Protein AF-A0A6P7GR23-F1 (afdb_monomer_lite)

InterPro domains:
  IPR002048 EF-hand domain [PF13499] (47-103)
  IPR002048 EF-hand domain [PS50222] (39-74)
  IPR002048 EF-hand domain [PS50222] (76-111)
  IPR002048 EF-hand domain [SM00054] (43-71)
  IPR002048 EF-hand domain [SM00054] (80-108)
  IPR011992 EF-hand domain pair [SSF47473] (35-105)
  IPR018247 EF-Hand 1, calcium-binding site [PS00018] (52-64)
  IPR018247 EF-Hand 1, calcium-binding site [PS00018] (89-101)
  IPR022764 Peptidase S54, rhomboid domain [PF01694] (120-256)
  IPR035952 Rhomboid-like superfamily [G3DSA:1.20.1540.10] (119-266)
  IPR035952 Rhomboid-like superfamily [SSF144091] (119-262)
  IPR051739 Rhomboid-related Intramembrane Serine Proteases [PTHR45840] (122-291)

pLDDT: mean 73.78, std 20.26, range [24.5, 97.62]

Sequence (308 aa):
MGVLSGWLDSSGDQEQDQNNIMEQPIEIFRNSKILSDEELKEYYLSVFNCCDANKDGLVSIFELKTFLETQEHIDIPDNVLECLYNKFDTNKDRQLDFEEFLLMINDKTFKDTFRNIATSEMHLYSNVIVQIVIGIPLEMVHSWRVIVVYIVGAIGGCLAHSVLDRFTPHKFGLDTISTLRGASGGVFSIFTAHIASVIMNWREMTHPAVHLLIFGVVIAIDVVYSLFRLTPEDPSSYLAHAGGAVVGLLFGVNILRNLRVKKVEKIIWFACLITLSALFAVFITLDAVMKVPYIENNATIANPVKCH

Structure (mmCIF, N/CA/C/O backbone):
data_AF-A0A6P7GR23-F1
#
_entry.id   AF-A0A6P7GR23-F1
#
loop_
_atom_site.group_PDB
_atom_site.id
_atom_site.type_symbol
_atom_site.label_atom_id
_atom_site.label_alt_id
_atom_site.label_comp_id
_atom_site.label_asym_id
_atom_site.label_entity_id
_atom_site.label_seq_id
_atom_site.pdbx_PDB_ins_code
_atom_site.Cartn_x
_atom_site.Cartn_y
_atom_site.Cartn_z
_atom_site.occupancy
_atom_site.B_iso_or_equiv
_atom_site.auth_seq_id
_atom_site.auth_comp_id
_atom_site.auth_asym_id
_atom_site.auth_atom_id
_atom_site.pdbx_PDB_model_num
ATOM 1 N N . MET A 1 1 ? 68.321 21.949 2.296 1.00 32.44 1 MET A N 1
ATOM 2 C CA . MET A 1 1 ? 69.076 20.678 2.288 1.00 32.44 1 MET A CA 1
ATOM 3 C C . MET A 1 1 ? 68.148 19.670 2.943 1.00 32.44 1 MET A C 1
ATOM 5 O O . MET A 1 1 ? 67.871 19.841 4.115 1.00 32.44 1 MET A O 1
ATOM 9 N N . GLY A 1 2 ? 67.376 18.876 2.200 1.00 26.89 2 GLY A N 1
ATOM 10 C CA . GLY A 1 2 ? 67.862 17.672 1.520 1.00 26.89 2 GLY A CA 1
ATOM 11 C C . GLY A 1 2 ? 68.136 16.583 2.571 1.00 26.89 2 GLY A C 1
ATOM 12 O O . GLY A 1 2 ? 68.749 16.895 3.579 1.00 26.89 2 GLY A O 1
ATOM 13 N N . VAL A 1 3 ? 67.766 15.315 2.450 1.00 24.50 3 VAL A N 1
ATOM 14 C CA . VAL A 1 3 ? 67.145 14.490 1.407 1.00 24.50 3 VAL A CA 1
ATOM 15 C C . VAL A 1 3 ? 66.833 13.138 2.112 1.00 24.50 3 VAL A C 1
ATOM 17 O O . VAL A 1 3 ? 67.484 12.856 3.115 1.00 24.50 3 VAL A O 1
ATOM 20 N N . LEU A 1 4 ? 65.968 12.288 1.529 1.00 26.09 4 LEU A N 1
ATOM 21 C CA . LEU A 1 4 ? 65.959 10.806 1.664 1.00 26.09 4 LEU A CA 1
ATOM 22 C C . LEU A 1 4 ? 65.440 10.240 3.008 1.00 26.09 4 LEU A C 1
ATOM 24 O O . LEU A 1 4 ? 65.787 10.720 4.072 1.00 26.09 4 LEU A O 1
ATOM 28 N N . SER A 1 5 ? 64.616 9.195 3.079 1.00 30.14 5 SER A N 1
ATOM 29 C CA . SER A 1 5 ? 64.256 8.148 2.116 1.00 30.14 5 SER A CA 1
ATOM 30 C C . SER A 1 5 ? 63.138 7.301 2.733 1.00 30.14 5 SER A C 1
ATOM 32 O O . SER A 1 5 ? 63.267 6.866 3.876 1.00 30.14 5 SER A O 1
ATOM 34 N N . GLY A 1 6 ? 62.081 7.019 1.977 1.00 29.95 6 GLY A N 1
ATOM 35 C CA . GLY A 1 6 ? 61.067 6.030 2.363 1.00 29.95 6 GLY A CA 1
ATOM 36 C C . GLY A 1 6 ? 60.084 5.679 1.247 1.00 29.95 6 GLY A C 1
ATOM 37 O O . GLY A 1 6 ? 59.014 5.159 1.525 1.00 29.95 6 GLY A O 1
ATOM 38 N N . TRP A 1 7 ? 60.437 5.998 0.001 1.00 27.36 7 TRP A N 1
ATOM 39 C CA . TRP A 1 7 ? 59.689 5.678 -1.211 1.00 27.36 7 TRP A CA 1
ATOM 40 C C . TRP A 1 7 ? 60.718 5.229 -2.240 1.00 27.36 7 TRP A C 1
ATOM 42 O O . TRP A 1 7 ? 61.369 6.081 -2.834 1.00 27.36 7 TRP A O 1
ATOM 52 N N . LEU A 1 8 ? 60.959 3.920 -2.317 1.00 25.92 8 LEU A N 1
ATOM 53 C CA . LEU A 1 8 ? 61.629 3.188 -3.401 1.00 25.92 8 LEU A CA 1
ATOM 54 C C . LEU A 1 8 ? 61.800 1.740 -2.922 1.00 25.92 8 LEU A C 1
ATOM 56 O O . LEU A 1 8 ? 62.813 1.418 -2.314 1.00 25.92 8 LEU A O 1
ATOM 60 N N . ASP A 1 9 ? 60.774 0.914 -3.125 1.00 32.09 9 ASP A N 1
ATOM 61 C CA . ASP A 1 9 ? 60.950 -0.394 -3.771 1.00 32.09 9 ASP A CA 1
ATOM 62 C C . ASP A 1 9 ? 59.579 -0.992 -4.128 1.00 32.09 9 ASP A C 1
ATOM 64 O O . ASP A 1 9 ? 58.990 -1.770 -3.382 1.00 32.09 9 ASP A O 1
ATOM 68 N N . SER A 1 10 ? 59.023 -0.526 -5.244 1.00 32.06 10 SER A N 1
ATOM 69 C CA . SER A 1 10 ? 58.250 -1.360 -6.172 1.00 32.06 10 SER A CA 1
ATOM 70 C C . SER A 1 10 ? 58.052 -0.560 -7.460 1.00 32.06 10 SER A C 1
ATOM 72 O O . SER A 1 10 ? 56.962 -0.116 -7.808 1.00 32.06 10 SER A O 1
ATOM 74 N N . SER A 1 11 ? 59.167 -0.257 -8.122 1.00 34.12 11 SER A N 1
ATOM 75 C CA . SER A 1 11 ? 59.159 0.157 -9.521 1.00 34.12 11 SER A CA 1
ATOM 76 C C . SER A 1 11 ? 59.143 -1.105 -10.373 1.00 34.12 11 SER A C 1
ATOM 78 O O . SER A 1 11 ? 60.124 -1.849 -10.393 1.00 34.12 11 SER A O 1
ATOM 80 N N . GLY A 1 12 ? 58.027 -1.319 -11.055 1.00 28.72 12 GLY A N 1
ATOM 81 C CA . GLY A 1 12 ? 57.845 -2.351 -12.063 1.00 28.72 12 GLY A CA 1
ATOM 82 C C . GLY A 1 12 ? 56.464 -2.200 -12.686 1.00 28.72 12 GLY A C 1
ATOM 83 O O . GLY A 1 12 ? 55.513 -2.811 -12.217 1.00 28.72 12 GLY A O 1
ATOM 84 N N . ASP A 1 13 ? 56.395 -1.349 -13.709 1.00 33.88 13 ASP A N 1
ATOM 85 C CA . ASP A 1 13 ? 55.371 -1.339 -14.763 1.00 33.88 13 ASP A CA 1
ATOM 86 C C . ASP A 1 13 ? 53.982 -0.767 -14.419 1.00 33.88 13 ASP A C 1
ATOM 88 O O . ASP A 1 13 ? 52.966 -1.455 -14.450 1.00 33.88 13 ASP A O 1
ATOM 92 N N . GLN A 1 14 ? 53.916 0.545 -14.171 1.00 36.09 14 GLN A N 1
ATOM 93 C CA . GLN A 1 14 ? 52.675 1.338 -14.231 1.00 36.09 14 GLN A CA 1
ATOM 94 C C . GLN A 1 14 ? 52.942 2.657 -14.977 1.00 36.09 14 GLN A C 1
ATOM 96 O O . GLN A 1 14 ? 52.836 3.739 -14.409 1.00 36.09 14 GLN A O 1
ATOM 101 N N . GLU A 1 15 ? 53.343 2.585 -16.248 1.00 37.25 15 GLU A N 1
ATOM 102 C CA . GLU A 1 15 ? 53.372 3.772 -17.118 1.00 37.25 15 GLU A CA 1
ATOM 103 C C . GLU A 1 15 ? 53.081 3.408 -18.581 1.00 37.25 15 GLU A C 1
ATOM 105 O O . GLU A 1 15 ? 53.828 3.723 -19.499 1.00 37.25 15 GLU A O 1
ATOM 110 N N . GLN A 1 16 ? 51.974 2.698 -18.791 1.00 33.59 16 GLN A N 1
ATOM 111 C CA . GLN A 1 16 ? 51.266 2.582 -20.066 1.00 33.59 16 GLN A CA 1
ATOM 112 C C . GLN A 1 16 ? 49.902 1.973 -19.743 1.00 33.59 16 GLN A C 1
ATOM 114 O O . GLN A 1 16 ? 49.852 0.797 -19.428 1.00 33.59 16 GLN A O 1
ATOM 119 N N . ASP A 1 17 ? 48.861 2.812 -19.675 1.00 36.03 17 ASP A N 1
ATOM 120 C CA . ASP A 1 17 ? 47.430 2.454 -19.851 1.00 36.03 17 ASP A CA 1
ATOM 121 C C . ASP A 1 17 ? 46.464 3.559 -19.374 1.00 36.03 17 ASP A C 1
ATOM 123 O O . ASP A 1 17 ? 45.250 3.385 -19.356 1.00 36.03 17 ASP A O 1
ATOM 127 N N . GLN A 1 18 ? 46.953 4.767 -19.072 1.00 31.86 18 GLN A N 1
ATOM 128 C CA . GLN A 1 18 ? 46.086 5.918 -18.774 1.00 31.86 18 GLN A CA 1
ATOM 129 C C . GLN A 1 18 ? 45.459 6.601 -20.009 1.00 31.86 18 GLN A C 1
ATOM 131 O O . GLN A 1 18 ? 44.927 7.700 -19.889 1.00 31.86 18 GLN A O 1
ATOM 136 N N . ASN A 1 19 ? 45.459 5.946 -21.177 1.00 32.81 19 ASN A N 1
ATOM 137 C CA . ASN A 1 19 ? 44.881 6.484 -22.416 1.00 32.81 19 ASN A CA 1
ATOM 138 C C . ASN A 1 19 ? 43.654 5.725 -22.958 1.00 32.81 19 ASN A C 1
ATOM 140 O O . ASN A 1 19 ? 43.214 6.060 -24.052 1.00 32.81 19 ASN A O 1
ATOM 144 N N . ASN A 1 20 ? 43.049 4.775 -22.229 1.00 36.84 20 ASN A N 1
ATOM 145 C CA . ASN A 1 20 ? 41.837 4.080 -22.706 1.00 36.84 20 ASN A CA 1
ATOM 146 C C . ASN A 1 20 ? 40.540 4.538 -22.008 1.00 36.84 20 ASN A C 1
ATOM 148 O O . ASN A 1 20 ? 39.779 3.731 -21.481 1.00 36.84 20 ASN A O 1
ATOM 152 N N . ILE A 1 21 ? 40.289 5.852 -21.966 1.00 44.72 21 ILE A N 1
ATOM 153 C CA . ILE A 1 21 ? 39.042 6.425 -21.428 1.00 44.72 21 ILE A CA 1
ATOM 154 C C . ILE A 1 21 ? 38.281 7.133 -22.556 1.00 44.72 21 ILE A C 1
ATOM 156 O O . ILE A 1 21 ? 38.360 8.350 -22.686 1.00 44.72 21 ILE A O 1
ATOM 160 N N . MET A 1 22 ? 37.585 6.346 -23.387 1.00 35.50 22 MET A N 1
ATOM 161 C CA . MET A 1 22 ? 36.299 6.649 -24.054 1.00 35.50 22 MET A CA 1
ATOM 162 C C . MET A 1 22 ? 35.936 5.527 -25.054 1.00 35.50 22 MET A C 1
ATOM 164 O O . MET A 1 22 ? 35.699 5.784 -26.230 1.00 35.50 22 MET A O 1
ATOM 168 N N . GLU A 1 23 ? 35.870 4.269 -24.612 1.00 40.94 23 GLU A N 1
ATOM 169 C CA . GLU A 1 23 ? 35.114 3.275 -25.390 1.00 40.94 23 GLU A CA 1
ATOM 170 C C . GLU A 1 23 ? 33.617 3.569 -25.209 1.00 40.94 23 GLU A C 1
ATOM 172 O O . GLU A 1 23 ? 33.131 3.763 -24.089 1.00 40.94 23 GLU A O 1
ATOM 177 N N . GLN A 1 24 ? 32.888 3.683 -26.320 1.00 50.31 24 GLN A N 1
ATOM 178 C CA . GLN A 1 24 ? 31.438 3.903 -26.317 1.00 50.31 24 GLN A CA 1
ATOM 179 C C . GLN A 1 24 ? 30.746 2.744 -25.568 1.00 50.31 24 GLN A C 1
ATOM 181 O O . GLN A 1 24 ? 31.217 1.609 -25.660 1.00 50.31 24 GLN A O 1
ATOM 186 N N . PRO A 1 25 ? 29.603 2.959 -24.882 1.00 55.88 25 PRO A N 1
ATOM 187 C CA . PRO A 1 25 ? 28.868 1.889 -24.191 1.00 55.88 25 PRO A CA 1
ATOM 188 C C . PRO A 1 25 ? 28.599 0.656 -25.072 1.00 55.88 25 PRO A C 1
ATOM 190 O O . PRO A 1 25 ? 28.593 -0.470 -24.579 1.00 55.88 25 PRO A O 1
ATOM 193 N N . ILE A 1 26 ? 28.453 0.875 -26.383 1.00 54.94 26 ILE A N 1
ATOM 194 C CA . ILE A 1 26 ? 28.289 -0.151 -27.419 1.00 54.94 26 ILE A CA 1
ATOM 195 C C . ILE A 1 26 ? 29.537 -1.043 -27.555 1.00 54.94 26 ILE A C 1
ATOM 197 O O . ILE A 1 26 ? 29.398 -2.253 -27.691 1.00 54.94 26 ILE A O 1
ATOM 201 N N . GLU A 1 27 ? 30.756 -0.500 -27.483 1.00 54.19 27 GLU A N 1
ATOM 202 C CA . GLU A 1 27 ? 31.994 -1.293 -27.600 1.00 54.19 27 GLU A CA 1
ATOM 203 C C . GLU A 1 27 ? 32.258 -2.142 -26.354 1.00 54.19 27 GLU A C 1
ATOM 205 O O . GLU A 1 27 ? 32.578 -3.327 -26.466 1.00 54.19 27 GLU A O 1
ATOM 210 N N . ILE A 1 28 ? 32.008 -1.588 -25.165 1.00 54.78 28 ILE A N 1
ATOM 211 C CA . ILE A 1 28 ? 32.076 -2.333 -23.897 1.00 54.78 28 ILE A CA 1
ATOM 212 C C . ILE A 1 28 ? 31.059 -3.483 -23.905 1.00 54.78 28 ILE A C 1
ATOM 214 O O . ILE A 1 28 ? 31.343 -4.589 -23.443 1.00 54.78 28 ILE A O 1
ATOM 218 N N . PHE A 1 29 ? 29.873 -3.236 -24.464 1.00 58.03 29 PHE A N 1
ATOM 219 C CA . PHE A 1 29 ? 28.832 -4.242 -24.596 1.00 58.03 29 PHE A CA 1
ATOM 220 C C . PHE A 1 29 ? 29.136 -5.286 -25.683 1.00 58.03 29 PHE A C 1
ATOM 222 O O . PHE A 1 29 ? 28.894 -6.473 -25.457 1.00 58.03 29 PHE A O 1
ATOM 229 N N . ARG A 1 30 ? 29.747 -4.900 -26.814 1.00 59.91 30 ARG A N 1
ATOM 230 C CA . ARG A 1 30 ? 30.268 -5.838 -27.831 1.00 59.91 30 ARG A CA 1
ATOM 231 C C . ARG A 1 30 ? 31.312 -6.792 -27.261 1.00 59.91 30 ARG A C 1
ATOM 233 O O . ARG A 1 30 ? 31.329 -7.963 -27.627 1.00 59.91 30 ARG A O 1
ATOM 240 N N . ASN A 1 31 ? 32.119 -6.308 -26.321 1.00 53.34 31 ASN A N 1
ATOM 241 C CA . ASN A 1 31 ? 33.111 -7.096 -25.592 1.00 53.34 31 ASN A CA 1
ATOM 242 C C . ASN A 1 31 ? 32.523 -7.856 -24.385 1.00 53.34 31 ASN A C 1
ATOM 244 O O . ASN A 1 31 ? 33.255 -8.526 -23.652 1.00 53.34 31 ASN A O 1
ATOM 248 N N . SER A 1 32 ? 31.209 -7.764 -24.151 1.00 58.91 32 SER A N 1
ATOM 249 C CA . SER A 1 32 ? 30.543 -8.454 -23.049 1.00 58.91 32 SER A CA 1
ATOM 250 C C . SER A 1 32 ? 30.330 -9.941 -23.344 1.00 58.91 32 SER A C 1
ATOM 252 O O . SER A 1 32 ? 30.186 -10.380 -24.485 1.00 58.91 32 SER A O 1
ATOM 254 N N . LYS A 1 33 ? 30.228 -10.724 -22.267 1.00 57.56 33 LYS A N 1
ATOM 255 C CA . LYS A 1 33 ? 30.033 -12.182 -22.288 1.00 57.56 33 LYS A CA 1
ATOM 256 C C . LYS A 1 33 ? 28.775 -12.640 -23.056 1.00 57.56 33 LYS A C 1
ATOM 258 O O . LYS A 1 33 ? 28.659 -13.820 -23.363 1.00 57.56 33 LYS A O 1
ATOM 263 N N . ILE A 1 34 ? 27.847 -11.722 -23.352 1.00 60.22 34 ILE A N 1
ATOM 264 C CA . ILE A 1 34 ? 26.545 -11.996 -23.978 1.00 60.22 34 ILE A CA 1
ATOM 265 C C . ILE A 1 34 ? 26.682 -12.340 -25.463 1.00 60.22 34 ILE A C 1
ATOM 267 O O . ILE A 1 34 ? 26.019 -13.252 -25.940 1.00 60.22 34 ILE A O 1
ATOM 271 N N . LEU A 1 35 ? 27.555 -11.638 -26.191 1.00 62.44 35 LEU A N 1
ATOM 272 C CA . LEU A 1 35 ? 27.761 -11.862 -27.628 1.00 62.44 35 LEU A CA 1
ATOM 273 C C . LEU A 1 35 ? 28.753 -12.997 -27.921 1.00 62.44 35 LEU A C 1
ATOM 275 O O . LEU A 1 35 ? 28.768 -13.513 -29.036 1.00 62.44 35 LEU A O 1
ATOM 279 N N . SER A 1 36 ? 29.559 -13.389 -26.928 1.00 66.44 36 SER A N 1
ATOM 280 C CA . SER A 1 36 ? 30.497 -14.518 -27.007 1.00 66.44 36 SER A CA 1
ATOM 281 C C . SER A 1 36 ? 29.872 -15.878 -26.676 1.00 66.44 36 SER A C 1
ATOM 283 O O . SER A 1 36 ? 30.511 -16.904 -26.892 1.00 66.44 36 SER A O 1
ATOM 285 N N . ASP A 1 37 ? 28.669 -15.885 -26.099 1.00 77.38 37 ASP A N 1
ATOM 286 C CA . ASP A 1 37 ? 27.924 -17.090 -25.730 1.00 77.38 37 ASP A CA 1
ATOM 287 C C . ASP A 1 37 ? 26.851 -17.364 -26.796 1.00 77.38 37 ASP A C 1
ATOM 289 O O . ASP A 1 37 ? 25.891 -16.605 -26.942 1.00 77.38 37 ASP A O 1
ATOM 293 N N . GLU A 1 38 ? 27.058 -18.423 -27.582 1.00 76.38 38 GLU A N 1
ATOM 294 C CA . GLU A 1 38 ? 26.218 -18.765 -28.737 1.00 76.38 38 GLU A CA 1
ATOM 295 C C . GLU A 1 38 ? 24.763 -19.052 -28.320 1.00 76.38 38 GLU A C 1
ATOM 297 O O . GLU A 1 38 ? 23.833 -18.585 -28.974 1.00 76.38 38 GLU A O 1
ATOM 302 N N . GLU A 1 39 ? 24.554 -19.739 -27.189 1.00 74.00 39 GLU A N 1
ATOM 303 C CA . GLU A 1 39 ? 23.215 -20.085 -26.689 1.00 74.00 39 GLU A CA 1
ATOM 304 C C . GLU A 1 39 ? 22.461 -18.833 -26.220 1.00 74.00 39 GLU A C 1
ATOM 306 O O . GLU A 1 39 ? 21.274 -18.649 -26.505 1.00 74.00 39 GLU A O 1
ATOM 311 N N . LEU A 1 40 ? 23.158 -17.931 -25.524 1.00 70.19 40 LEU A N 1
ATOM 312 C CA . LEU A 1 40 ? 22.562 -16.691 -25.033 1.00 70.19 40 LEU A CA 1
ATOM 313 C C . LEU A 1 40 ? 22.231 -15.729 -26.182 1.00 70.19 40 LEU A C 1
ATOM 315 O O . LEU A 1 40 ? 21.189 -15.068 -26.168 1.00 70.19 40 LEU A O 1
ATOM 319 N N . LYS A 1 41 ? 23.086 -15.680 -27.205 1.00 77.69 41 LYS A N 1
ATOM 320 C CA . LYS A 1 41 ? 22.842 -14.909 -28.425 1.00 77.69 41 LYS A CA 1
ATOM 321 C C . LYS A 1 41 ? 21.632 -15.439 -29.195 1.00 77.69 41 LYS A C 1
ATOM 323 O O . LYS A 1 41 ? 20.796 -14.635 -29.605 1.00 77.69 41 LYS A O 1
ATOM 328 N N . GLU A 1 42 ? 21.503 -16.758 -29.354 1.00 77.62 42 GLU A N 1
ATOM 329 C CA . GLU A 1 42 ? 20.323 -17.377 -29.975 1.00 77.62 42 GLU A CA 1
ATOM 330 C C . GLU A 1 42 ? 19.035 -17.045 -29.213 1.00 77.62 42 GLU A C 1
ATOM 332 O O . GLU A 1 42 ? 18.022 -16.705 -29.831 1.00 77.62 42 GLU A O 1
ATOM 337 N N . TYR A 1 43 ? 19.077 -17.056 -27.876 1.00 76.06 43 TYR A N 1
ATOM 338 C CA . TYR A 1 43 ? 17.945 -16.641 -27.051 1.00 76.06 43 TYR A CA 1
ATOM 339 C C . TYR A 1 43 ? 17.524 -15.196 -27.344 1.00 76.06 43 TYR A C 1
ATOM 341 O O . TYR A 1 43 ? 16.365 -14.956 -27.685 1.00 76.06 43 TYR A O 1
ATOM 349 N N . TYR A 1 44 ? 18.439 -14.226 -27.274 1.00 78.88 44 TYR A N 1
ATOM 350 C CA . TYR A 1 44 ? 18.083 -12.826 -27.530 1.00 78.88 44 TYR A CA 1
ATOM 351 C C . TYR A 1 44 ? 17.640 -12.581 -28.972 1.00 78.88 44 TYR A C 1
ATOM 353 O O . TYR A 1 44 ? 16.728 -11.788 -29.199 1.00 78.88 44 TYR A O 1
ATOM 361 N N . LEU A 1 45 ? 18.224 -13.294 -29.937 1.00 83.06 45 LEU A N 1
ATOM 362 C CA . LEU A 1 45 ? 17.789 -13.243 -31.328 1.00 83.06 45 LEU A CA 1
ATOM 363 C C . LEU A 1 45 ? 16.363 -13.782 -31.489 1.00 83.06 45 LEU A C 1
ATOM 365 O O . LEU A 1 45 ? 15.576 -13.222 -32.247 1.00 83.06 45 LEU A O 1
ATOM 3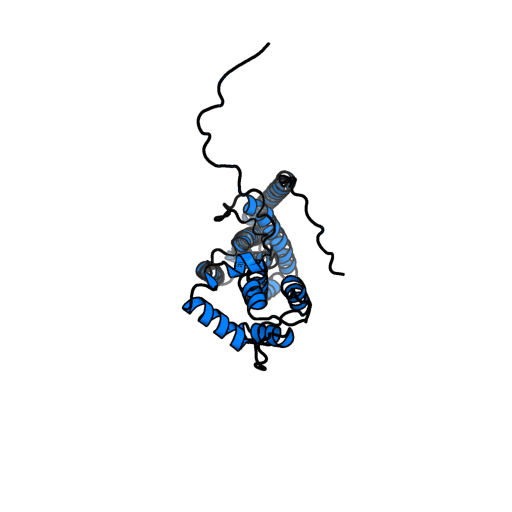69 N N . SER A 1 46 ? 15.991 -14.826 -30.743 1.00 80.19 46 SER A N 1
ATOM 370 C CA . SER A 1 46 ? 14.616 -15.333 -30.740 1.00 80.19 46 SER A CA 1
ATOM 371 C C . SER A 1 46 ? 13.618 -14.309 -30.196 1.00 80.19 46 SER A C 1
ATOM 373 O O . SER A 1 46 ? 12.525 -14.190 -30.743 1.00 80.19 46 SER A O 1
ATOM 375 N N . VAL A 1 47 ? 14.003 -13.525 -29.182 1.00 78.62 47 VAL A N 1
ATOM 376 C CA . VAL A 1 47 ? 13.168 -12.444 -28.637 1.00 78.62 47 VAL A CA 1
ATOM 377 C C . VAL A 1 47 ? 13.066 -11.294 -29.637 1.00 78.62 47 VAL A C 1
ATOM 379 O O . VAL A 1 47 ? 11.963 -10.834 -29.915 1.00 78.62 47 VAL A O 1
ATOM 382 N N . PHE A 1 48 ? 14.187 -10.880 -30.232 1.00 85.81 48 PHE A N 1
ATOM 383 C CA . PHE A 1 48 ? 14.217 -9.844 -31.266 1.00 85.81 48 PHE A CA 1
ATOM 384 C C . PHE A 1 48 ? 13.310 -10.201 -32.448 1.00 85.81 48 PHE A C 1
ATOM 386 O O . PHE A 1 48 ? 12.454 -9.412 -32.825 1.00 85.81 48 PHE A O 1
ATOM 393 N N . ASN A 1 49 ? 13.408 -11.430 -32.958 1.00 86.69 49 ASN A N 1
ATOM 394 C CA . ASN A 1 49 ? 12.569 -11.916 -34.056 1.00 86.69 49 ASN A CA 1
ATOM 395 C C . ASN A 1 49 ? 11.083 -12.048 -33.679 1.00 86.69 49 ASN A C 1
ATOM 397 O O . ASN A 1 49 ? 10.234 -12.108 -34.565 1.00 86.69 49 ASN A O 1
ATOM 401 N N . CYS A 1 50 ? 10.754 -12.158 -32.387 1.00 83.31 50 CYS A N 1
ATOM 402 C CA . CYS A 1 50 ? 9.365 -12.082 -31.931 1.00 83.31 50 CYS A CA 1
ATOM 403 C C . CYS A 1 50 ? 8.841 -10.638 -31.928 1.00 83.31 50 CYS A C 1
ATOM 405 O O . CYS A 1 50 ? 7.642 -10.446 -32.123 1.00 83.31 50 CYS A O 1
ATOM 407 N N . CYS A 1 51 ? 9.709 -9.649 -31.688 1.00 86.75 51 CYS A N 1
ATOM 408 C CA . CYS A 1 51 ? 9.372 -8.229 -31.798 1.00 86.75 51 CYS A CA 1
ATOM 409 C C . CYS A 1 51 ? 9.252 -7.789 -33.263 1.00 86.75 51 CYS A C 1
ATOM 411 O O . CYS A 1 51 ? 8.285 -7.120 -33.610 1.00 86.75 51 CYS A O 1
ATOM 413 N N . ASP A 1 52 ? 10.214 -8.175 -34.106 1.00 90.88 52 ASP A N 1
ATOM 414 C CA . ASP A 1 52 ? 10.289 -7.851 -35.537 1.00 90.88 52 ASP A CA 1
ATOM 415 C C . ASP A 1 52 ? 9.210 -8.611 -36.335 1.00 90.88 52 ASP A C 1
ATOM 417 O O . ASP A 1 52 ? 9.409 -9.706 -36.876 1.00 90.88 52 ASP A O 1
ATOM 421 N N . ALA A 1 53 ? 8.004 -8.042 -36.352 1.00 88.12 53 ALA A N 1
ATOM 422 C CA . ALA A 1 53 ? 6.832 -8.653 -36.962 1.00 88.12 53 ALA A CA 1
ATOM 423 C C . ALA A 1 53 ? 6.899 -8.627 -38.494 1.00 88.12 53 ALA A C 1
ATOM 425 O O . ALA A 1 53 ? 6.397 -9.548 -39.153 1.00 88.12 53 ALA A O 1
ATOM 426 N N . ASN A 1 54 ? 7.484 -7.571 -39.064 1.00 91.81 54 ASN A N 1
ATOM 427 C CA . ASN A 1 54 ? 7.579 -7.384 -40.507 1.00 91.81 54 ASN A CA 1
ATOM 428 C C . ASN A 1 54 ? 8.816 -8.086 -41.128 1.00 91.81 54 ASN A C 1
ATOM 430 O O . ASN A 1 54 ? 8.827 -8.319 -42.342 1.00 91.81 54 ASN A O 1
ATOM 434 N N . LYS A 1 55 ? 9.773 -8.521 -40.293 1.00 91.75 55 LYS A N 1
ATOM 435 C CA . LYS A 1 55 ? 11.026 -9.214 -40.632 1.00 91.75 55 LYS A CA 1
ATOM 436 C C . LYS A 1 55 ? 12.015 -8.371 -41.431 1.00 91.75 55 LYS A C 1
ATOM 438 O O . LYS A 1 55 ? 12.713 -8.910 -42.298 1.00 91.75 55 LYS A O 1
ATOM 443 N N . ASP A 1 56 ? 12.051 -7.069 -41.189 1.00 93.19 56 ASP A N 1
ATOM 444 C CA . ASP A 1 56 ? 12.989 -6.150 -41.833 1.00 93.19 56 ASP A CA 1
ATOM 445 C C . ASP A 1 56 ? 14.352 -6.083 -41.124 1.00 93.19 56 ASP A C 1
ATOM 447 O O . ASP A 1 56 ? 15.290 -5.480 -41.655 1.00 93.19 56 ASP A O 1
ATOM 451 N N . GLY A 1 57 ? 14.506 -6.791 -39.999 1.00 90.38 57 GLY A N 1
ATOM 452 C CA . GLY A 1 57 ? 15.735 -6.833 -39.215 1.00 90.38 57 GLY A CA 1
ATOM 453 C C . GLY A 1 57 ? 15.898 -5.638 -38.280 1.00 90.38 57 GLY A C 1
ATOM 454 O O . GLY A 1 57 ? 16.983 -5.467 -37.719 1.00 90.38 57 GLY A O 1
ATOM 455 N N . LEU A 1 58 ? 14.851 -4.830 -38.114 1.00 93.38 58 LEU A N 1
ATOM 456 C CA . LEU A 1 58 ? 14.763 -3.694 -37.212 1.00 93.38 58 LEU A CA 1
ATOM 457 C C . LEU A 1 58 ? 13.495 -3.825 -36.353 1.00 93.38 58 LEU A C 1
ATOM 459 O O . LEU A 1 58 ? 12.565 -4.557 -36.669 1.00 93.38 58 LEU A O 1
ATOM 463 N N . VAL A 1 59 ? 13.459 -3.128 -35.218 1.00 92.50 59 VAL A N 1
ATOM 464 C CA . VAL A 1 59 ? 12.266 -3.065 -34.363 1.00 92.50 59 VAL A CA 1
ATOM 465 C C . VAL A 1 59 ? 11.765 -1.631 -34.305 1.00 92.50 59 VAL A C 1
ATOM 467 O O . VAL A 1 59 ? 12.383 -0.756 -33.689 1.00 92.50 59 VAL A O 1
ATOM 470 N N . SER A 1 60 ? 10.616 -1.377 -34.926 1.00 92.38 60 SER A N 1
ATOM 471 C CA . SER A 1 60 ? 9.945 -0.077 -34.866 1.00 92.38 60 SER A CA 1
ATOM 472 C C . SER A 1 60 ? 9.227 0.152 -33.529 1.00 92.38 60 SER A C 1
ATOM 474 O O . SER A 1 60 ? 8.872 -0.792 -32.819 1.00 92.38 60 SER A O 1
ATOM 476 N N . ILE A 1 61 ? 8.936 1.421 -33.198 1.00 87.31 61 ILE A N 1
ATOM 477 C CA . ILE A 1 61 ? 8.180 1.791 -31.980 1.00 87.31 61 ILE A CA 1
ATOM 478 C C . ILE A 1 61 ? 6.864 1.006 -31.887 1.00 87.31 61 ILE A C 1
ATOM 480 O O . ILE A 1 61 ? 6.469 0.560 -30.810 1.00 87.31 61 ILE A O 1
ATOM 484 N N . PHE A 1 62 ? 6.182 0.833 -33.022 1.00 89.44 62 PHE A N 1
ATOM 485 C CA . PHE A 1 62 ? 4.903 0.134 -33.092 1.00 89.44 62 PHE A CA 1
ATOM 486 C C . PHE A 1 62 ? 5.043 -1.368 -32.823 1.00 89.44 62 PHE A C 1
ATOM 488 O O . PHE A 1 62 ? 4.210 -1.948 -32.125 1.00 89.44 62 PHE A O 1
ATOM 495 N N . GLU A 1 63 ? 6.095 -1.993 -33.347 1.00 92.00 63 GLU A N 1
ATOM 496 C CA . GLU A 1 63 ? 6.408 -3.404 -33.108 1.00 92.00 63 GLU A CA 1
ATOM 497 C C . GLU A 1 63 ? 6.795 -3.654 -31.656 1.00 92.00 63 GLU A C 1
ATOM 499 O O . GLU A 1 63 ? 6.246 -4.562 -31.032 1.00 92.00 63 GLU A O 1
ATOM 504 N N . LEU A 1 64 ? 7.641 -2.793 -31.079 1.00 86.69 64 LEU A N 1
ATOM 505 C CA . LEU A 1 64 ? 7.991 -2.877 -29.664 1.00 86.69 64 LEU A CA 1
ATOM 506 C C . LEU A 1 64 ? 6.753 -2.714 -28.777 1.00 86.69 64 LEU A C 1
ATOM 508 O O . LEU A 1 64 ? 6.548 -3.514 -27.865 1.00 86.69 64 LEU A O 1
ATOM 512 N N . LYS A 1 65 ? 5.904 -1.717 -29.061 1.00 86.81 65 LYS A N 1
ATOM 513 C CA . LYS A 1 65 ? 4.638 -1.512 -28.347 1.00 86.81 65 LYS A CA 1
ATOM 514 C C . LYS A 1 65 ? 3.776 -2.767 -28.419 1.00 86.81 65 LYS A C 1
ATOM 516 O O . LYS A 1 65 ? 3.452 -3.351 -27.394 1.00 86.81 65 LYS A O 1
ATOM 521 N N . THR A 1 66 ? 3.483 -3.230 -29.630 1.00 86.38 66 THR A N 1
ATOM 522 C CA . THR A 1 66 ? 2.615 -4.391 -29.857 1.00 86.38 66 THR A CA 1
ATOM 523 C C . THR A 1 66 ? 3.150 -5.639 -29.158 1.00 86.38 66 THR A C 1
ATOM 525 O O . THR A 1 66 ? 2.382 -6.361 -28.521 1.00 86.38 66 THR A O 1
ATOM 528 N N . PHE A 1 67 ? 4.459 -5.889 -29.238 1.00 85.12 67 PHE A N 1
ATOM 529 C CA . PHE A 1 67 ? 5.099 -7.015 -28.568 1.00 85.12 67 PHE A CA 1
ATOM 530 C C . PHE A 1 67 ? 4.907 -6.941 -27.051 1.00 85.12 67 PHE A C 1
ATOM 532 O O . PHE A 1 67 ? 4.395 -7.885 -26.449 1.00 85.12 67 PHE A O 1
ATOM 539 N N . LEU A 1 68 ? 5.261 -5.812 -26.437 1.00 76.88 68 LEU A N 1
ATOM 540 C CA . LEU A 1 68 ? 5.205 -5.653 -24.989 1.00 76.88 68 LEU A CA 1
ATOM 541 C C . LEU A 1 68 ? 3.760 -5.690 -24.447 1.00 76.88 68 LEU A C 1
ATOM 543 O O . LEU A 1 68 ? 3.508 -6.328 -23.425 1.00 76.88 68 LEU A O 1
ATOM 547 N N . GLU A 1 69 ? 2.801 -5.086 -25.154 1.00 79.12 69 GLU A N 1
ATOM 548 C CA . GLU A 1 69 ? 1.380 -5.111 -24.775 1.00 79.12 69 GLU A CA 1
ATOM 549 C C . GLU A 1 69 ? 0.765 -6.512 -24.908 1.00 79.12 69 GLU A C 1
ATOM 551 O O . GLU A 1 69 ? -0.088 -6.904 -24.109 1.00 79.12 69 GLU A O 1
ATOM 556 N N . THR A 1 70 ? 1.213 -7.296 -25.894 1.00 74.44 70 THR A N 1
ATOM 557 C CA . THR A 1 70 ? 0.708 -8.658 -26.127 1.00 74.44 70 THR A CA 1
ATOM 558 C C . THR A 1 70 ? 1.225 -9.651 -25.087 1.00 74.44 70 THR A C 1
ATOM 560 O O . THR A 1 70 ? 0.476 -10.542 -24.689 1.00 74.44 70 THR A O 1
ATOM 563 N N . GLN A 1 71 ? 2.479 -9.515 -24.639 1.00 68.00 71 GLN A N 1
ATOM 564 C CA . GLN A 1 71 ? 3.061 -10.426 -23.644 1.00 68.00 71 GLN A CA 1
ATOM 565 C C . GLN A 1 71 ? 2.487 -10.201 -22.238 1.00 68.00 71 GLN A C 1
ATOM 567 O O . GLN A 1 71 ? 2.230 -11.169 -21.525 1.00 68.00 71 GLN A O 1
ATOM 572 N N . GLU A 1 72 ? 2.255 -8.944 -21.848 1.00 61.16 72 GLU A N 1
ATOM 573 C CA . GLU A 1 72 ? 1.850 -8.594 -20.477 1.00 61.16 72 GLU A CA 1
ATOM 574 C C . GLU A 1 72 ? 0.369 -8.183 -20.342 1.00 61.16 72 GLU A C 1
ATOM 576 O O . GLU A 1 72 ? -0.103 -7.980 -19.226 1.00 61.16 72 GLU A O 1
ATOM 581 N N . HIS A 1 73 ? -0.394 -8.091 -21.443 1.00 64.44 73 HIS A N 1
ATOM 582 C CA . HIS A 1 73 ? -1.783 -7.593 -21.474 1.00 64.44 73 HIS A CA 1
ATOM 583 C C . HIS A 1 73 ? -1.958 -6.185 -20.875 1.00 64.44 73 HIS A C 1
ATOM 585 O O . HIS A 1 73 ? -2.968 -5.897 -20.227 1.00 64.44 73 HIS A O 1
ATOM 591 N N . ILE A 1 74 ? -0.968 -5.310 -21.065 1.00 66.56 74 ILE A N 1
ATOM 592 C CA . ILE A 1 74 ? -0.897 -3.990 -20.425 1.00 66.56 74 ILE A CA 1
ATOM 593 C C . ILE A 1 74 ? -0.634 -2.925 -21.476 1.00 66.56 74 ILE A C 1
ATOM 595 O O . ILE A 1 74 ? 0.265 -3.104 -22.281 1.00 66.56 74 ILE A O 1
ATOM 599 N N . ASP A 1 75 ? -1.411 -1.840 -21.447 1.00 73.56 75 ASP A N 1
ATOM 600 C CA . ASP A 1 75 ? -1.275 -0.678 -22.336 1.00 73.56 75 ASP A CA 1
ATOM 601 C C . ASP A 1 75 ? -0.058 0.158 -21.924 1.00 73.56 75 ASP A C 1
ATOM 603 O O . ASP A 1 75 ? 0.074 0.554 -20.759 1.00 73.56 75 ASP A O 1
ATOM 607 N N . ILE A 1 76 ? 0.853 0.402 -22.864 1.00 74.50 76 ILE A N 1
ATOM 608 C CA . ILE A 1 76 ? 2.111 1.096 -22.583 1.00 74.50 76 ILE A CA 1
ATOM 609 C C . ILE A 1 76 ? 2.003 2.531 -23.091 1.00 74.50 76 ILE A C 1
ATOM 611 O O . ILE A 1 76 ? 1.859 2.749 -24.298 1.00 74.50 76 ILE A O 1
ATOM 615 N N . PRO A 1 77 ? 2.138 3.535 -22.204 1.00 77.25 77 PRO A N 1
ATOM 616 C CA . PRO A 1 77 ? 2.072 4.932 -22.605 1.00 77.25 77 PRO A CA 1
ATOM 617 C C . PRO A 1 77 ? 3.136 5.302 -23.650 1.00 77.25 77 PRO A C 1
ATOM 619 O O . PRO A 1 77 ? 4.326 5.030 -23.467 1.00 77.25 77 PRO A O 1
ATOM 622 N N . ASP A 1 78 ? 2.725 6.003 -24.712 1.00 80.44 78 ASP A N 1
ATOM 623 C CA . ASP A 1 78 ? 3.606 6.378 -25.833 1.00 80.44 78 ASP A CA 1
ATOM 624 C C . ASP A 1 78 ? 4.821 7.210 -25.387 1.00 80.44 78 ASP A C 1
ATOM 626 O O . ASP A 1 78 ? 5.912 7.081 -25.935 1.00 80.44 78 ASP A O 1
ATOM 630 N N . ASN A 1 79 ? 4.674 8.027 -24.339 1.00 78.31 79 ASN A N 1
ATOM 631 C CA . ASN A 1 79 ? 5.772 8.822 -23.783 1.00 78.31 79 ASN A CA 1
ATOM 632 C C . ASN A 1 79 ? 6.884 7.965 -23.153 1.00 78.31 79 ASN A C 1
ATOM 634 O O . ASN A 1 79 ? 8.033 8.402 -23.103 1.00 78.31 79 ASN A O 1
ATOM 638 N N . VAL A 1 80 ? 6.564 6.767 -22.654 1.00 78.19 80 VAL A N 1
ATOM 639 C CA . VAL A 1 80 ? 7.567 5.829 -22.134 1.00 78.19 80 VAL A CA 1
ATOM 640 C C . VAL A 1 80 ? 8.359 5.240 -23.295 1.00 78.19 80 VAL A C 1
ATOM 642 O O . VAL A 1 80 ? 9.586 5.230 -23.237 1.00 78.19 80 VAL A O 1
ATOM 645 N N . LEU A 1 81 ? 7.676 4.821 -24.363 1.00 82.12 81 LEU A N 1
ATOM 646 C CA . LEU A 1 81 ? 8.316 4.301 -25.573 1.00 82.12 81 LEU A CA 1
ATOM 647 C C . LEU A 1 81 ? 9.227 5.352 -26.213 1.00 82.12 81 LEU A C 1
ATOM 649 O O . LEU A 1 81 ? 10.383 5.062 -26.499 1.00 82.12 81 LEU A O 1
ATOM 653 N N . GLU A 1 82 ? 8.763 6.595 -26.334 1.00 82.25 82 GLU A N 1
ATOM 654 C CA . GLU A 1 82 ? 9.581 7.706 -26.834 1.00 82.25 82 GLU A CA 1
ATOM 655 C C . GLU A 1 82 ? 10.827 7.944 -25.964 1.00 82.25 82 GLU A C 1
ATOM 657 O O . GLU A 1 82 ? 11.922 8.153 -26.484 1.00 82.25 82 GLU A O 1
ATOM 662 N N . CYS A 1 83 ? 10.717 7.868 -24.634 1.00 79.94 83 CYS A N 1
ATOM 663 C CA . CYS A 1 83 ? 11.883 7.962 -23.747 1.00 79.94 83 CYS A CA 1
ATOM 664 C C . CYS A 1 83 ? 12.884 6.814 -23.954 1.00 79.94 83 CYS A C 1
ATOM 666 O O . CYS A 1 83 ? 14.089 7.040 -23.853 1.00 79.94 83 CYS A O 1
ATOM 668 N N . LEU A 1 84 ? 12.404 5.598 -24.228 1.00 81.44 84 LEU A N 1
ATOM 669 C CA . LEU A 1 84 ? 13.261 4.443 -24.495 1.00 81.44 84 LEU A CA 1
ATOM 670 C C . LEU A 1 84 ? 14.006 4.601 -25.817 1.00 81.44 84 LEU A C 1
ATOM 672 O O . LEU A 1 84 ? 15.228 4.474 -25.835 1.00 81.44 84 LEU A O 1
ATOM 676 N N . TYR A 1 85 ? 13.301 4.966 -26.887 1.00 84.94 85 TYR A N 1
ATOM 677 C CA . TYR A 1 85 ? 13.929 5.221 -28.181 1.00 84.94 85 TYR A CA 1
ATOM 678 C C . TYR A 1 85 ? 14.958 6.341 -28.071 1.00 84.94 85 TYR A C 1
ATOM 680 O O . TYR A 1 85 ? 16.119 6.122 -28.378 1.00 84.94 85 TYR A O 1
ATOM 688 N N . ASN A 1 86 ? 14.615 7.484 -27.473 1.00 83.75 86 ASN A N 1
ATOM 689 C CA . ASN A 1 86 ? 15.579 8.573 -27.273 1.00 83.75 86 ASN A CA 1
ATOM 690 C C . ASN A 1 86 ? 16.837 8.173 -26.473 1.00 83.75 86 ASN A C 1
ATOM 692 O O . ASN A 1 86 ? 17.844 8.882 -26.541 1.00 83.75 86 ASN A O 1
ATOM 696 N N . LYS A 1 87 ? 16.780 7.088 -25.688 1.00 83.00 87 LYS A N 1
ATOM 697 C CA . LYS A 1 87 ? 17.904 6.574 -24.898 1.00 83.00 87 LYS A CA 1
ATOM 698 C C . LYS A 1 87 ? 18.749 5.538 -25.653 1.00 83.00 87 LYS A C 1
ATOM 700 O O . LYS A 1 87 ? 19.961 5.536 -25.447 1.00 83.00 87 LYS A O 1
ATOM 705 N N . PHE A 1 88 ? 18.140 4.662 -26.454 1.00 85.12 88 PHE A N 1
ATOM 706 C CA . PHE A 1 88 ? 18.825 3.505 -27.059 1.00 85.12 88 PHE A CA 1
ATOM 707 C C . PHE A 1 88 ? 19.005 3.583 -28.576 1.00 85.12 88 PHE A C 1
ATOM 709 O O . PHE A 1 88 ? 19.971 3.011 -29.073 1.00 85.12 88 PHE A O 1
ATOM 716 N N . ASP A 1 89 ? 18.139 4.315 -29.279 1.00 88.31 89 ASP A N 1
ATOM 717 C CA . ASP A 1 89 ? 18.274 4.611 -30.708 1.00 88.31 89 ASP A CA 1
ATOM 718 C C . ASP A 1 89 ? 19.431 5.607 -30.896 1.00 88.31 89 ASP A C 1
ATOM 720 O O . ASP A 1 89 ? 19.308 6.827 -30.718 1.00 88.31 89 ASP A O 1
ATOM 724 N N . THR A 1 90 ? 20.610 5.057 -31.168 1.00 85.06 90 THR A N 1
ATOM 725 C CA . THR A 1 90 ? 21.867 5.803 -31.247 1.00 85.06 90 THR A CA 1
ATOM 726 C C . THR A 1 90 ? 21.976 6.508 -32.590 1.00 85.06 90 THR A C 1
ATOM 728 O O . THR A 1 90 ? 22.484 7.634 -32.671 1.00 85.06 90 THR A O 1
ATOM 731 N N . ASN A 1 91 ? 21.502 5.849 -33.646 1.00 85.62 91 ASN A N 1
ATOM 732 C CA . ASN A 1 91 ? 21.574 6.353 -35.011 1.00 85.62 91 ASN A CA 1
ATOM 733 C C . ASN A 1 91 ? 20.416 7.333 -35.351 1.00 85.62 91 ASN A C 1
ATOM 735 O O . ASN A 1 91 ? 20.516 8.081 -36.328 1.00 85.62 91 ASN A O 1
ATOM 739 N N . LYS A 1 92 ? 19.396 7.410 -34.484 1.00 86.31 92 LYS A N 1
ATOM 740 C CA . LYS A 1 92 ? 18.193 8.255 -34.555 1.00 86.31 92 LYS A CA 1
ATOM 741 C C . LYS A 1 92 ? 17.286 7.958 -35.744 1.00 86.31 92 LYS A C 1
ATOM 743 O O . LYS A 1 92 ? 16.638 8.875 -36.267 1.00 86.31 92 LYS A O 1
ATOM 748 N N . ASP A 1 93 ? 17.240 6.709 -36.187 1.00 89.50 93 ASP A N 1
ATOM 749 C CA . ASP A 1 93 ? 16.392 6.267 -37.292 1.00 89.50 93 ASP A CA 1
ATOM 750 C C . ASP A 1 93 ? 14.971 5.865 -36.855 1.00 89.50 93 ASP A C 1
ATOM 752 O O . ASP A 1 93 ? 14.129 5.556 -37.704 1.00 89.50 93 ASP A O 1
ATOM 756 N N . ARG A 1 94 ? 14.667 5.980 -35.552 1.00 87.50 94 ARG A N 1
ATOM 757 C CA . ARG A 1 94 ? 13.404 5.599 -34.896 1.00 87.50 94 ARG A CA 1
ATOM 758 C C . ARG A 1 94 ? 13.103 4.107 -34.948 1.00 87.50 94 ARG A C 1
ATOM 760 O O . ARG A 1 94 ? 11.946 3.699 -34.802 1.00 87.50 94 ARG A O 1
ATOM 767 N N . GLN A 1 95 ? 14.129 3.302 -35.139 1.00 91.44 95 GLN A N 1
ATOM 768 C CA . GLN A 1 95 ? 14.085 1.857 -35.096 1.00 91.44 95 GLN A CA 1
ATOM 769 C C . GLN A 1 95 ? 15.210 1.377 -34.175 1.00 91.44 95 GLN A C 1
ATOM 771 O O . GLN A 1 95 ? 16.069 2.149 -33.770 1.00 91.44 95 GLN A O 1
ATOM 776 N N . LEU A 1 96 ? 15.130 0.127 -33.734 1.00 91.31 96 LEU A N 1
ATOM 777 C CA . LEU A 1 96 ? 16.194 -0.494 -32.956 1.00 91.31 96 LEU A CA 1
ATOM 778 C C . LEU A 1 96 ? 16.765 -1.630 -33.782 1.00 91.31 96 LEU A C 1
ATOM 780 O O . LEU A 1 96 ? 16.047 -2.583 -34.102 1.00 91.31 96 LEU A O 1
ATOM 784 N N . ASP A 1 97 ? 18.048 -1.545 -34.105 1.00 92.62 97 ASP A N 1
ATOM 785 C CA . ASP A 1 97 ? 18.767 -2.710 -34.599 1.00 92.62 97 ASP A CA 1
ATOM 786 C C . ASP A 1 97 ? 19.010 -3.729 -33.468 1.00 92.62 97 ASP A C 1
ATOM 788 O O . ASP A 1 97 ? 18.692 -3.504 -32.295 1.00 92.62 97 ASP A O 1
ATOM 792 N N . PHE A 1 98 ? 19.549 -4.901 -33.810 1.00 87.75 98 PHE A N 1
ATOM 793 C CA . PHE A 1 98 ? 19.766 -5.959 -32.823 1.00 87.75 98 PHE A CA 1
ATOM 794 C C . PHE A 1 98 ? 20.699 -5.535 -31.677 1.00 87.75 98 PHE A C 1
ATOM 796 O O . PHE A 1 98 ? 20.499 -5.969 -30.542 1.00 87.75 98 PHE A O 1
ATOM 803 N N . GLU A 1 99 ? 21.706 -4.698 -31.937 1.00 86.06 99 GLU A N 1
ATOM 804 C CA . GLU A 1 99 ? 22.640 -4.243 -30.905 1.00 86.06 99 GLU A CA 1
ATOM 805 C C . GLU A 1 99 ? 21.973 -3.225 -29.971 1.00 86.06 99 GLU A C 1
ATOM 807 O O . GLU A 1 99 ? 22.073 -3.354 -28.747 1.00 86.06 99 GLU A O 1
ATOM 812 N N . GLU A 1 100 ? 21.237 -2.263 -30.529 1.00 88.94 100 GLU A N 1
ATOM 813 C CA . GLU A 1 100 ? 20.468 -1.268 -29.773 1.00 88.94 100 GLU A CA 1
ATOM 814 C C . GLU A 1 100 ? 19.357 -1.926 -28.941 1.00 88.94 100 GLU A C 1
ATOM 816 O O . GLU A 1 100 ? 19.186 -1.624 -27.754 1.00 88.94 100 GLU A O 1
ATOM 821 N N . PHE A 1 101 ? 18.656 -2.906 -29.516 1.00 87.62 101 PHE A N 1
ATOM 822 C CA . PHE A 1 101 ? 17.667 -3.721 -28.813 1.00 87.62 101 PHE A CA 1
ATOM 823 C C . PHE A 1 101 ? 18.293 -4.509 -27.659 1.00 87.62 101 PHE A C 1
ATOM 825 O O . PHE A 1 101 ? 17.732 -4.582 -26.561 1.00 87.62 101 PHE A O 1
ATOM 832 N N . LEU A 1 102 ? 19.467 -5.101 -27.883 1.00 84.00 102 LEU A N 1
ATOM 833 C CA . LEU A 1 102 ? 20.150 -5.907 -26.880 1.00 84.00 102 LEU A CA 1
ATOM 834 C C . LEU A 1 102 ? 20.671 -5.049 -25.713 1.00 84.00 102 LEU A C 1
ATOM 836 O O . LEU A 1 102 ? 20.643 -5.497 -24.561 1.00 84.00 102 LEU A O 1
ATOM 840 N N . LEU A 1 103 ? 21.083 -3.810 -25.989 1.00 83.12 103 LEU A N 1
ATOM 841 C CA . LEU A 1 103 ? 21.388 -2.806 -24.968 1.00 83.12 103 LEU A CA 1
ATOM 842 C C . LEU A 1 103 ? 20.141 -2.421 -24.176 1.00 83.12 103 LEU A C 1
ATOM 844 O O . LEU A 1 103 ? 20.180 -2.424 -22.946 1.00 83.12 103 LEU A O 1
ATOM 848 N N . MET A 1 104 ? 19.027 -2.156 -24.860 1.00 85.88 104 MET A N 1
ATOM 849 C CA . MET A 1 104 ? 17.757 -1.813 -24.224 1.00 85.88 104 MET A CA 1
ATOM 850 C C . MET A 1 104 ? 17.274 -2.927 -23.289 1.00 85.88 104 MET A C 1
ATOM 852 O O . MET A 1 104 ? 17.028 -2.677 -22.112 1.00 85.88 104 MET A O 1
ATOM 856 N N . ILE A 1 105 ? 17.179 -4.173 -23.765 1.00 80.12 105 ILE A N 1
ATOM 857 C CA . ILE A 1 105 ? 16.630 -5.281 -22.967 1.00 80.12 105 ILE A CA 1
ATOM 858 C C . ILE A 1 105 ? 17.519 -5.650 -21.774 1.00 80.12 105 ILE A C 1
ATOM 860 O O . ILE A 1 105 ? 17.044 -6.257 -20.813 1.00 80.12 105 ILE A O 1
ATOM 864 N N . ASN A 1 106 ? 18.808 -5.299 -21.813 1.00 76.31 106 ASN A N 1
ATOM 865 C CA . ASN A 1 106 ? 19.741 -5.517 -20.711 1.00 76.31 106 ASN A CA 1
ATOM 866 C C . ASN A 1 106 ? 19.922 -4.303 -19.804 1.00 76.31 106 ASN A C 1
ATOM 868 O O . ASN A 1 106 ? 20.447 -4.459 -18.698 1.00 76.31 106 ASN A O 1
ATOM 872 N N . ASP A 1 107 ? 19.438 -3.137 -20.215 1.00 78.62 107 ASP A N 1
ATOM 873 C CA . ASP A 1 107 ? 19.475 -1.939 -19.404 1.00 78.62 107 ASP A CA 1
ATOM 874 C C . ASP A 1 107 ? 18.576 -2.082 -18.176 1.00 78.62 107 ASP A C 1
ATOM 876 O O . ASP A 1 107 ? 17.410 -2.486 -18.228 1.00 78.62 107 ASP A O 1
ATOM 880 N N . LYS A 1 108 ? 19.146 -1.724 -17.027 1.00 72.81 108 LYS A N 1
ATOM 881 C CA . LYS A 1 108 ? 18.453 -1.798 -15.746 1.00 72.81 108 LYS A CA 1
ATOM 882 C C . LYS A 1 108 ? 17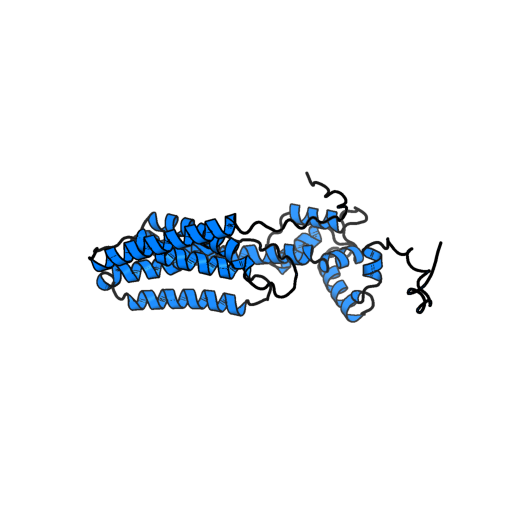.228 -0.879 -15.714 1.00 72.81 108 LYS A C 1
ATOM 884 O O . LYS A 1 108 ? 16.190 -1.287 -15.209 1.00 72.81 108 LYS A O 1
ATOM 889 N N . THR A 1 109 ? 17.327 0.336 -16.264 1.00 71.56 109 THR A N 1
ATOM 890 C CA . THR A 1 109 ? 16.198 1.277 -16.290 1.00 71.56 109 THR A CA 1
ATOM 891 C C . THR A 1 109 ? 15.044 0.716 -17.110 1.00 71.56 109 THR A C 1
ATOM 893 O O . THR A 1 109 ? 13.915 0.767 -16.641 1.00 71.56 109 THR A O 1
ATOM 896 N N . PHE A 1 110 ? 15.310 0.133 -18.283 1.00 76.81 110 PHE A N 1
ATOM 897 C CA . PHE A 1 110 ? 14.275 -0.515 -19.094 1.00 76.81 110 PHE A CA 1
ATOM 898 C C . PHE A 1 110 ? 13.566 -1.637 -18.321 1.00 76.81 110 PHE A C 1
ATOM 900 O O . PHE A 1 110 ? 12.338 -1.627 -18.225 1.00 76.81 110 PHE A O 1
ATOM 907 N N . LYS A 1 111 ? 14.329 -2.553 -17.703 1.00 71.25 111 LYS A N 1
ATOM 908 C CA . LYS A 1 111 ? 13.772 -3.655 -16.895 1.00 71.25 111 LYS A CA 1
ATOM 909 C C . LYS A 1 111 ? 12.905 -3.143 -15.743 1.00 71.25 111 LYS A C 1
ATOM 911 O O . LYS A 1 111 ? 11.780 -3.610 -15.578 1.00 71.25 111 LYS A O 1
ATOM 916 N N . ASP A 1 112 ? 13.402 -2.167 -14.985 1.00 65.56 112 ASP A N 1
ATOM 917 C CA . ASP A 1 112 ? 12.692 -1.595 -13.838 1.00 65.56 112 ASP A CA 1
ATOM 918 C C . ASP A 1 112 ? 11.417 -0.853 -14.285 1.00 65.56 112 ASP A C 1
ATOM 920 O O . ASP A 1 112 ? 10.347 -1.039 -13.704 1.00 65.56 112 ASP A O 1
ATOM 924 N N . THR A 1 113 ? 11.496 -0.036 -15.342 1.00 68.50 113 THR A N 1
ATOM 925 C CA . THR A 1 113 ? 10.349 0.701 -15.896 1.00 68.50 113 THR A CA 1
ATOM 926 C C . THR A 1 113 ? 9.265 -0.249 -16.391 1.00 68.50 113 THR A C 1
ATOM 928 O O . THR A 1 113 ? 8.104 -0.093 -16.010 1.00 68.50 113 THR A O 1
ATOM 931 N N . PHE A 1 114 ? 9.632 -1.251 -17.191 1.00 69.19 114 PHE A N 1
ATOM 932 C CA . PHE A 1 114 ? 8.670 -2.194 -17.750 1.00 69.19 114 PHE A CA 1
ATOM 933 C C . PHE A 1 114 ? 8.026 -3.059 -16.663 1.00 69.19 114 PHE A C 1
ATOM 935 O O . PHE A 1 114 ? 6.805 -3.184 -16.618 1.00 69.19 114 PHE A O 1
ATOM 942 N N . ARG A 1 115 ? 8.814 -3.554 -15.699 1.00 65.50 115 ARG A N 1
ATOM 943 C CA . ARG A 1 115 ? 8.294 -4.274 -14.527 1.00 65.50 115 ARG A CA 1
ATOM 944 C C . ARG A 1 115 ? 7.309 -3.424 -13.719 1.00 65.50 115 ARG A C 1
ATOM 946 O O . ARG A 1 115 ? 6.283 -3.925 -13.254 1.00 65.50 115 ARG A O 1
ATOM 953 N N . ASN A 1 116 ? 7.601 -2.142 -13.519 1.00 63.75 116 ASN A N 1
ATOM 954 C CA . ASN A 1 116 ? 6.734 -1.251 -12.748 1.00 63.75 116 ASN A CA 1
ATOM 955 C C . ASN A 1 116 ? 5.381 -1.017 -13.430 1.00 63.75 116 ASN A C 1
ATOM 957 O O . ASN A 1 116 ? 4.361 -1.017 -12.738 1.00 63.75 116 ASN A O 1
ATOM 961 N N . ILE A 1 117 ? 5.380 -0.873 -14.757 1.00 64.88 117 ILE A N 1
ATOM 962 C CA . ILE A 1 117 ? 4.167 -0.770 -15.579 1.00 64.88 117 ILE A CA 1
ATOM 963 C C . ILE A 1 117 ? 3.405 -2.102 -15.559 1.00 64.88 117 ILE A C 1
ATOM 965 O O . ILE A 1 117 ? 2.206 -2.130 -15.287 1.00 64.88 117 ILE A O 1
ATOM 969 N N . ALA A 1 118 ? 4.113 -3.224 -15.720 1.00 61.78 118 ALA A N 1
ATOM 970 C CA . ALA A 1 118 ? 3.506 -4.551 -15.728 1.00 61.78 118 ALA A CA 1
ATOM 971 C C . ALA A 1 118 ? 2.796 -4.892 -14.396 1.00 61.78 118 ALA A C 1
ATOM 973 O O . ALA A 1 118 ? 1.739 -5.520 -14.322 1.00 61.78 118 ALA A O 1
ATOM 974 N N . THR A 1 119 ? 3.372 -4.435 -13.286 1.00 58.94 119 THR A N 1
ATOM 975 C CA . THR A 1 119 ? 2.834 -4.679 -11.944 1.00 58.94 119 THR A CA 1
ATOM 976 C C . THR A 1 119 ? 1.789 -3.648 -11.503 1.00 58.94 119 THR A C 1
ATOM 978 O O . THR A 1 119 ? 1.029 -3.930 -10.576 1.00 58.94 119 THR A O 1
ATOM 981 N N . SER A 1 120 ? 1.714 -2.443 -12.085 1.00 60.62 120 SER A N 1
ATOM 982 C CA . SER A 1 120 ? 0.759 -1.407 -11.639 1.00 60.62 120 SER A CA 1
ATOM 983 C C . SER A 1 120 ? -0.699 -1.783 -11.866 1.00 60.62 120 SER A C 1
ATOM 985 O O . SER A 1 120 ? -1.508 -1.610 -10.951 1.00 60.62 120 SER A O 1
ATOM 987 N N . GLU A 1 121 ? -1.016 -2.379 -13.013 1.00 53.28 121 GLU A N 1
ATOM 988 C CA . GLU A 1 121 ? -2.395 -2.706 -13.396 1.00 53.28 121 GLU A CA 1
ATOM 989 C C . GLU A 1 121 ? -3.001 -3.817 -12.523 1.00 53.28 121 GLU A C 1
ATOM 991 O O . GLU A 1 121 ? -4.098 -3.670 -11.972 1.00 53.28 121 GLU A O 1
ATOM 996 N N . MET A 1 122 ? -2.257 -4.905 -12.283 1.00 55.44 122 MET A N 1
ATOM 997 C CA . MET A 1 122 ? -2.749 -6.005 -11.441 1.00 55.44 122 MET A CA 1
ATOM 998 C C . MET A 1 122 ? -2.966 -5.590 -9.978 1.00 55.44 122 MET A C 1
ATOM 1000 O O . MET A 1 122 ? -3.913 -6.056 -9.342 1.00 55.44 122 MET A O 1
ATOM 1004 N N . HIS A 1 123 ? -2.111 -4.713 -9.438 1.00 56.72 123 HIS A N 1
ATOM 1005 C CA . HIS A 1 123 ? -2.228 -4.239 -8.056 1.00 56.72 123 HIS A CA 1
ATOM 1006 C C . HIS A 1 123 ? -3.380 -3.245 -7.863 1.00 56.72 123 HIS A C 1
ATOM 1008 O O . HIS A 1 123 ? -4.005 -3.222 -6.799 1.00 56.72 123 HIS A O 1
ATOM 1014 N N . LEU A 1 124 ? -3.692 -2.434 -8.877 1.00 62.03 124 LEU A N 1
ATOM 1015 C CA . LEU A 1 124 ? -4.826 -1.517 -8.822 1.00 62.03 124 LEU A CA 1
ATOM 1016 C C . LEU A 1 124 ? -6.154 -2.285 -8.830 1.00 62.03 124 LEU A C 1
ATOM 1018 O O . LEU A 1 124 ? -7.008 -2.042 -7.976 1.00 62.03 124 LEU A O 1
ATOM 1022 N N . TYR A 1 125 ? -6.300 -3.261 -9.732 1.00 65.50 125 TYR A N 1
ATOM 1023 C CA . TYR A 1 125 ? -7.513 -4.072 -9.842 1.00 65.50 125 TYR A CA 1
ATOM 1024 C C . TYR A 1 125 ? -7.800 -4.875 -8.563 1.00 65.50 125 TYR A C 1
ATOM 1026 O O . TYR A 1 125 ? -8.928 -4.861 -8.059 1.00 65.50 125 TYR A O 1
ATOM 1034 N N . SER A 1 126 ? -6.779 -5.516 -7.978 1.00 63.03 126 SER A N 1
ATOM 1035 C CA . SER A 1 126 ? -6.938 -6.265 -6.725 1.00 63.03 126 SER A CA 1
ATOM 1036 C C . SER A 1 126 ? -7.337 -5.363 -5.555 1.00 63.03 126 SER A C 1
ATOM 1038 O O . SER A 1 126 ? -8.231 -5.721 -4.787 1.00 63.03 126 SER A O 1
ATOM 1040 N N . ASN A 1 127 ? -6.740 -4.170 -5.444 1.00 68.31 127 ASN A N 1
ATOM 1041 C CA . ASN A 1 127 ? -7.077 -3.209 -4.392 1.00 68.31 127 ASN A CA 1
ATOM 1042 C C . ASN A 1 127 ? -8.524 -2.719 -4.510 1.00 68.31 127 ASN A C 1
ATOM 1044 O O . ASN A 1 127 ? -9.234 -2.676 -3.507 1.00 68.31 127 ASN A O 1
ATOM 1048 N N . VAL A 1 128 ? -8.984 -2.406 -5.726 1.00 72.94 128 VAL A N 1
ATOM 1049 C CA . VAL A 1 128 ? -10.356 -1.936 -5.965 1.00 72.94 128 VAL A CA 1
ATOM 1050 C C . VAL A 1 128 ? -11.382 -3.021 -5.638 1.00 72.94 128 VAL A C 1
ATOM 1052 O O . VAL A 1 128 ? -12.362 -2.733 -4.954 1.00 72.94 128 VAL A O 1
ATOM 1055 N N . ILE A 1 129 ? -11.160 -4.274 -6.051 1.00 70.50 129 ILE A N 1
ATOM 1056 C CA . ILE A 1 129 ? -12.089 -5.373 -5.731 1.00 70.50 129 ILE A CA 1
ATOM 1057 C C . ILE A 1 129 ? -12.192 -5.583 -4.225 1.00 70.50 129 ILE A C 1
ATOM 1059 O O . ILE A 1 129 ? -13.296 -5.631 -3.681 1.00 70.50 129 ILE A O 1
ATOM 1063 N N . VAL A 1 130 ? -11.051 -5.701 -3.545 1.00 69.44 130 VAL A N 1
ATOM 1064 C CA . VAL A 1 130 ? -11.013 -5.903 -2.094 1.00 69.44 130 VAL A CA 1
ATOM 1065 C C . VAL A 1 130 ? -11.698 -4.734 -1.384 1.00 69.44 130 VAL A C 1
ATOM 1067 O O . VAL A 1 130 ? -12.508 -4.948 -0.481 1.00 69.44 130 VAL A O 1
ATOM 1070 N N . GLN A 1 131 ? -11.451 -3.503 -1.835 1.00 73.56 131 GLN A N 1
ATOM 1071 C CA . GLN A 1 131 ? -12.068 -2.304 -1.281 1.00 73.56 131 GLN A CA 1
ATOM 1072 C C . GLN A 1 131 ? -13.580 -2.242 -1.532 1.00 73.56 131 GLN A C 1
ATOM 1074 O O . GLN A 1 131 ? -14.307 -1.792 -0.654 1.00 73.56 131 GLN A O 1
ATOM 1079 N N . ILE A 1 132 ? -14.086 -2.749 -2.656 1.00 76.00 132 ILE A N 1
ATOM 1080 C CA . ILE A 1 132 ? -15.531 -2.875 -2.897 1.00 76.00 132 ILE A CA 1
ATOM 1081 C C . ILE A 1 132 ? -16.141 -3.915 -1.949 1.00 76.00 132 ILE A C 1
ATOM 1083 O O . ILE A 1 132 ? -17.120 -3.624 -1.263 1.00 76.00 132 ILE A O 1
ATOM 1087 N N . VAL A 1 133 ? -15.552 -5.112 -1.869 1.00 74.44 133 VAL A N 1
ATOM 1088 C CA . VAL A 1 133 ? -16.090 -6.229 -1.072 1.00 74.44 133 VAL A CA 1
ATOM 1089 C C . VAL A 1 133 ? -16.102 -5.908 0.424 1.00 74.44 133 VAL A C 1
ATOM 1091 O O . VAL A 1 133 ? -17.040 -6.280 1.126 1.00 74.44 133 VAL A O 1
ATOM 1094 N N . ILE A 1 134 ? -15.073 -5.216 0.913 1.00 79.75 134 ILE A N 1
ATOM 1095 C CA . ILE A 1 134 ? -14.857 -4.968 2.344 1.00 79.75 134 ILE A CA 1
ATOM 1096 C C . ILE A 1 134 ? -15.277 -3.551 2.743 1.00 79.75 134 ILE A C 1
ATOM 1098 O O . ILE A 1 134 ? -15.862 -3.346 3.805 1.00 79.75 134 ILE A O 1
ATOM 1102 N N . GLY A 1 135 ? -15.026 -2.559 1.893 1.00 79.62 135 GLY A N 1
ATOM 1103 C CA . GLY A 1 135 ? -15.369 -1.164 2.154 1.00 79.62 135 GLY A CA 1
ATOM 1104 C C . GLY A 1 135 ? -16.872 -0.908 2.142 1.00 79.62 135 GLY A C 1
ATOM 1105 O O . GLY A 1 135 ? -17.362 -0.269 3.070 1.00 79.62 135 GLY A O 1
ATOM 1106 N N . ILE A 1 136 ? -17.626 -1.458 1.178 1.00 75.44 136 ILE A N 1
ATOM 1107 C CA . ILE A 1 136 ? -19.074 -1.193 1.068 1.00 75.44 136 ILE A CA 1
ATOM 1108 C C . ILE A 1 136 ? -19.839 -1.638 2.327 1.00 75.44 136 ILE A C 1
ATOM 1110 O O . ILE A 1 136 ? -20.567 -0.815 2.890 1.00 75.44 136 ILE A O 1
ATOM 1114 N N . PRO A 1 137 ? -19.682 -2.876 2.845 1.00 80.00 137 PRO A N 1
ATOM 1115 C CA . PRO A 1 137 ? -20.352 -3.268 4.086 1.00 80.00 137 PRO A CA 1
ATOM 1116 C C . PRO A 1 137 ? -19.987 -2.368 5.274 1.00 80.00 137 PRO A C 1
ATOM 1118 O O . PRO A 1 137 ? -20.856 -2.014 6.076 1.00 80.00 137 PRO A O 1
ATOM 1121 N N . LEU A 1 138 ? -18.721 -1.947 5.379 1.00 82.56 138 LEU A N 1
ATOM 1122 C CA . LEU A 1 138 ? -18.277 -1.042 6.440 1.00 82.56 138 LEU A CA 1
ATOM 1123 C C . LEU A 1 138 ? -18.904 0.351 6.300 1.00 82.56 138 LEU A C 1
ATOM 1125 O O . LEU A 1 138 ? -19.324 0.944 7.296 1.00 82.56 138 LEU A O 1
ATOM 1129 N N . GLU A 1 139 ? -19.004 0.867 5.076 1.00 83.38 139 GLU A N 1
ATOM 1130 C CA . GLU A 1 139 ? -19.637 2.147 4.751 1.00 83.38 139 GLU A CA 1
ATOM 1131 C C . GLU A 1 139 ? -21.138 2.133 5.035 1.00 83.38 139 GLU A C 1
ATOM 1133 O O . GLU A 1 139 ? -21.677 3.116 5.544 1.00 83.38 139 GLU A O 1
ATOM 1138 N N . MET A 1 140 ? -21.827 1.013 4.813 1.00 82.12 140 MET A N 1
ATOM 1139 C CA . MET A 1 140 ? -23.242 0.882 5.175 1.00 82.12 140 MET A CA 1
ATOM 1140 C C . MET A 1 140 ? -23.465 1.071 6.684 1.00 82.12 140 MET A C 1
ATOM 1142 O O . MET A 1 140 ? -24.458 1.672 7.103 1.00 82.12 140 MET A O 1
ATOM 1146 N N . VAL A 1 141 ? -22.522 0.616 7.513 1.00 84.94 141 VAL A N 1
ATOM 1147 C CA . VAL A 1 141 ? -22.612 0.724 8.978 1.00 84.94 141 VAL A CA 1
ATOM 1148 C C . VAL A 1 141 ? -22.077 2.064 9.490 1.00 84.94 141 VAL A C 1
ATOM 1150 O O . VAL A 1 141 ? -22.660 2.659 10.403 1.00 84.94 141 VAL A O 1
ATOM 1153 N N . HIS A 1 142 ? -20.980 2.566 8.921 1.00 88.00 142 HIS A N 1
ATOM 1154 C CA . HIS A 1 142 ? -20.224 3.703 9.457 1.00 88.00 142 HIS A CA 1
ATOM 1155 C C . HIS A 1 142 ? -20.261 4.970 8.588 1.00 88.00 142 HIS A C 1
ATOM 1157 O O . HIS A 1 142 ? -19.820 6.031 9.037 1.00 88.00 142 HIS A O 1
ATOM 1163 N N . SER A 1 143 ? -20.874 4.909 7.409 1.00 90.88 143 SER A N 1
ATOM 1164 C CA . SER A 1 143 ? -21.078 6.028 6.481 1.00 90.88 143 SER A CA 1
ATOM 1165 C C . SER A 1 143 ? -19.747 6.703 6.096 1.00 90.88 143 SER A C 1
ATOM 1167 O O . SER A 1 143 ? -18.731 6.030 5.940 1.00 90.88 143 SER A O 1
ATOM 1169 N N . TRP A 1 144 ? -19.718 8.037 5.994 1.00 91.12 144 TRP A N 1
ATOM 1170 C CA . TRP A 1 144 ? -18.549 8.843 5.601 1.00 91.12 144 TRP A CA 1
ATOM 1171 C C . TRP A 1 144 ? -17.274 8.623 6.439 1.00 91.12 144 TRP A C 1
ATOM 1173 O O . TRP A 1 144 ? -16.187 9.017 6.022 1.00 91.12 144 TRP A O 1
ATOM 1183 N N . ARG A 1 145 ? -17.382 7.996 7.618 1.00 94.62 145 ARG A N 1
ATOM 1184 C CA . ARG A 1 145 ? -16.250 7.747 8.526 1.00 94.62 145 ARG A CA 1
ATOM 1185 C C . ARG A 1 145 ? -15.203 6.833 7.887 1.00 94.62 145 ARG A C 1
ATOM 1187 O O . ARG A 1 145 ? -14.023 7.006 8.163 1.00 94.62 145 ARG A O 1
ATOM 1194 N N . VAL A 1 146 ? -15.618 5.908 7.017 1.00 90.75 146 VAL A N 1
ATOM 1195 C CA . VAL A 1 146 ? -14.709 4.965 6.340 1.00 90.75 146 VAL A CA 1
ATOM 1196 C C . VAL A 1 146 ? -13.760 5.687 5.382 1.00 90.75 146 VAL A C 1
ATOM 1198 O O . VAL A 1 146 ? -12.570 5.389 5.372 1.00 90.75 146 VAL A O 1
ATOM 1201 N N . ILE A 1 147 ? -14.246 6.705 4.664 1.00 89.25 147 ILE A N 1
ATOM 1202 C CA . ILE A 1 147 ? -13.421 7.521 3.757 1.00 89.25 147 ILE A CA 1
ATOM 1203 C C . ILE A 1 147 ? -12.307 8.231 4.537 1.00 89.25 147 ILE A C 1
ATOM 1205 O O . ILE A 1 147 ? -11.156 8.257 4.108 1.00 89.25 147 ILE A O 1
ATOM 1209 N N . VAL A 1 148 ? -12.619 8.766 5.721 1.00 95.00 148 VAL A N 1
ATOM 1210 C CA . VAL A 1 148 ? -11.612 9.424 6.569 1.00 95.00 148 VAL A CA 1
ATOM 1211 C C . VAL A 1 148 ? -10.598 8.418 7.101 1.00 95.00 148 VAL A C 1
ATOM 1213 O O . VAL A 1 148 ? -9.409 8.722 7.127 1.00 95.00 148 VAL A O 1
ATOM 1216 N N . VAL A 1 149 ? -11.041 7.216 7.485 1.00 95.06 149 VAL A N 1
ATOM 1217 C CA . VAL A 1 149 ? -10.128 6.134 7.883 1.00 95.06 149 VAL A CA 1
ATOM 1218 C C . VAL A 1 149 ? -9.165 5.795 6.750 1.00 95.06 149 VAL A C 1
ATOM 1220 O O . VAL A 1 149 ? -7.967 5.751 7.000 1.00 95.06 149 VAL A O 1
ATOM 1223 N N . TYR A 1 150 ? -9.662 5.645 5.519 1.00 91.88 150 TYR A N 1
ATOM 1224 C CA . TYR A 1 150 ? -8.828 5.367 4.350 1.00 91.88 150 TYR A CA 1
ATOM 1225 C C . TYR A 1 150 ? -7.760 6.447 4.132 1.00 91.88 150 TYR A C 1
ATOM 1227 O O . TYR A 1 150 ? -6.581 6.126 3.995 1.00 91.88 150 TYR A O 1
ATOM 1235 N N . ILE A 1 151 ? -8.149 7.727 4.152 1.00 92.69 151 ILE A N 1
ATOM 1236 C CA . ILE A 1 151 ? -7.226 8.850 3.920 1.00 92.69 151 ILE A CA 1
ATOM 1237 C C . ILE A 1 151 ? -6.174 8.936 5.033 1.00 92.69 151 ILE A C 1
ATOM 1239 O O . ILE A 1 151 ? -4.979 9.022 4.752 1.00 92.69 151 ILE A O 1
ATOM 1243 N N . VAL A 1 152 ? -6.596 8.888 6.301 1.00 94.81 152 VAL A N 1
ATOM 1244 C CA . VAL A 1 152 ? -5.677 8.953 7.451 1.00 94.81 152 VAL A CA 1
ATOM 1245 C C . VAL A 1 152 ? -4.764 7.725 7.483 1.00 94.81 152 VAL A C 1
ATOM 1247 O O . VAL A 1 152 ? -3.581 7.847 7.792 1.00 94.81 152 VAL A O 1
ATOM 1250 N N . GLY A 1 153 ? -5.288 6.559 7.107 1.00 94.38 153 GLY A N 1
ATOM 1251 C CA . GLY A 1 153 ? -4.540 5.320 6.941 1.00 94.38 153 GLY A CA 1
ATOM 1252 C C . GLY A 1 153 ? -3.477 5.399 5.852 1.00 94.38 153 GLY A C 1
ATOM 1253 O O . GLY A 1 153 ? -2.337 5.015 6.098 1.00 94.38 153 GLY A O 1
ATOM 1254 N N . ALA A 1 154 ? -3.809 5.953 4.685 1.00 91.06 154 ALA A N 1
ATOM 1255 C CA . ALA A 1 154 ? -2.854 6.178 3.603 1.00 91.06 154 ALA A CA 1
ATOM 1256 C C . ALA A 1 154 ? -1.733 7.138 4.035 1.00 91.06 154 ALA A C 1
ATOM 1258 O O . ALA A 1 154 ? -0.558 6.812 3.889 1.00 91.06 154 ALA A O 1
ATOM 1259 N N . ILE A 1 155 ? -2.078 8.269 4.664 1.00 91.44 155 ILE A N 1
ATOM 1260 C CA . ILE A 1 155 ? -1.095 9.223 5.212 1.00 91.44 155 ILE A CA 1
ATOM 1261 C C . ILE A 1 155 ? -0.193 8.539 6.248 1.00 91.44 155 ILE A C 1
ATOM 1263 O O . ILE A 1 155 ? 1.027 8.680 6.201 1.00 91.44 155 ILE A O 1
ATOM 1267 N N . GLY A 1 156 ? -0.786 7.776 7.167 1.00 92.12 156 GLY A N 1
ATOM 1268 C CA . GLY A 1 156 ? -0.057 7.038 8.193 1.00 92.12 156 GLY A CA 1
ATOM 1269 C C . GLY A 1 156 ? 0.870 5.964 7.628 1.00 92.12 156 GLY A C 1
ATOM 1270 O O . GLY A 1 156 ? 1.995 5.821 8.098 1.00 92.12 156 GLY A O 1
ATOM 1271 N N . GLY A 1 157 ? 0.427 5.246 6.594 1.00 90.19 157 GLY A N 1
ATOM 1272 C CA . GLY A 1 157 ? 1.241 4.280 5.858 1.00 90.19 157 GLY A CA 1
ATOM 1273 C C . GLY A 1 157 ? 2.429 4.940 5.163 1.00 90.19 157 GLY A C 1
ATOM 1274 O O . GLY A 1 157 ? 3.559 4.491 5.338 1.00 90.19 157 GLY A O 1
ATOM 1275 N N . CYS A 1 158 ? 2.205 6.048 4.451 1.00 87.62 158 CYS A N 1
ATOM 1276 C CA . CYS A 1 158 ? 3.273 6.820 3.809 1.00 87.62 158 CYS A CA 1
ATOM 1277 C C . CYS A 1 158 ? 4.305 7.332 4.821 1.00 87.62 158 CYS A C 1
ATOM 1279 O O . CYS A 1 158 ? 5.505 7.229 4.580 1.00 87.62 158 CYS A O 1
ATOM 1281 N N . LEU A 1 159 ? 3.841 7.845 5.962 1.00 89.19 159 LEU A N 1
ATOM 1282 C CA . LEU A 1 159 ? 4.705 8.346 7.028 1.00 89.19 159 LEU A CA 1
ATOM 1283 C C . LEU A 1 159 ? 5.508 7.217 7.701 1.00 89.19 159 LEU A C 1
ATOM 1285 O O . LEU A 1 159 ? 6.690 7.377 7.991 1.00 89.19 159 LEU A O 1
ATOM 1289 N N . ALA A 1 160 ? 4.883 6.060 7.939 1.00 89.06 160 ALA A N 1
ATOM 1290 C CA . ALA A 1 160 ? 5.577 4.891 8.471 1.00 89.06 160 ALA A CA 1
ATOM 1291 C C . ALA A 1 160 ? 6.647 4.392 7.498 1.00 89.06 160 ALA A C 1
ATOM 1293 O O . ALA A 1 160 ? 7.768 4.120 7.917 1.00 89.06 160 ALA A O 1
ATOM 1294 N N . HIS A 1 161 ? 6.323 4.314 6.207 1.00 84.81 161 HIS A N 1
ATOM 1295 C CA . HIS A 1 161 ? 7.285 3.942 5.182 1.00 84.81 161 HIS A CA 1
ATOM 1296 C C . HIS A 1 161 ? 8.452 4.930 5.122 1.00 84.81 161 HIS A C 1
ATOM 1298 O O . HIS A 1 161 ? 9.594 4.495 5.221 1.00 84.81 161 HIS A O 1
ATOM 1304 N N . SER A 1 162 ? 8.191 6.243 5.039 1.00 84.62 162 SER A N 1
ATOM 1305 C CA . SER A 1 162 ? 9.261 7.243 4.916 1.00 84.62 162 SER A CA 1
ATOM 1306 C C . SER A 1 162 ? 10.285 7.120 6.043 1.00 84.62 162 SER A C 1
ATOM 1308 O O . SER A 1 162 ? 11.485 7.201 5.799 1.00 84.62 162 SER A O 1
ATOM 1310 N N . VAL A 1 163 ? 9.825 6.854 7.269 1.00 86.44 163 VAL A N 1
ATOM 1311 C CA . VAL A 1 163 ? 10.680 6.686 8.448 1.00 86.44 163 VAL A CA 1
ATOM 1312 C C . VAL A 1 163 ? 11.352 5.324 8.507 1.00 86.44 163 VAL A C 1
ATOM 1314 O O . VAL A 1 163 ? 12.557 5.271 8.744 1.00 86.44 163 VAL A O 1
ATOM 1317 N N . LEU A 1 164 ? 10.597 4.238 8.347 1.00 84.31 164 LEU A N 1
ATOM 1318 C CA . LEU A 1 164 ? 11.073 2.881 8.619 1.00 84.31 164 LEU A CA 1
ATOM 1319 C C . LEU A 1 164 ? 11.913 2.295 7.480 1.00 84.31 164 LEU A C 1
ATOM 1321 O O . LEU A 1 164 ? 12.774 1.456 7.746 1.00 84.31 164 LEU A O 1
ATOM 1325 N N . ASP A 1 165 ? 11.726 2.762 6.244 1.00 78.69 165 ASP A N 1
ATOM 1326 C CA . ASP A 1 165 ? 12.546 2.354 5.096 1.00 78.69 165 ASP A CA 1
ATOM 1327 C C . ASP A 1 165 ? 14.030 2.667 5.359 1.00 78.69 165 ASP A C 1
ATOM 1329 O O . ASP A 1 165 ? 14.901 1.827 5.157 1.00 78.69 165 ASP A O 1
ATOM 1333 N N . ARG A 1 166 ? 14.314 3.802 6.018 1.00 76.31 166 ARG A N 1
ATOM 1334 C CA . ARG A 1 166 ? 15.671 4.218 6.428 1.00 76.31 166 ARG A CA 1
ATOM 1335 C C . ARG A 1 166 ? 16.363 3.279 7.422 1.00 76.31 166 ARG A C 1
ATOM 1337 O O . ARG A 1 166 ? 17.585 3.307 7.534 1.00 76.31 166 ARG A O 1
ATOM 1344 N N . PHE A 1 167 ? 15.602 2.477 8.165 1.00 75.88 167 PHE A N 1
ATOM 1345 C CA . PHE A 1 167 ? 16.135 1.492 9.116 1.00 75.88 167 PHE A CA 1
ATOM 1346 C C . PHE A 1 167 ? 16.141 0.071 8.547 1.00 75.88 167 PHE A C 1
ATOM 1348 O O . PHE A 1 167 ? 16.602 -0.860 9.212 1.00 75.88 167 PHE A O 1
ATOM 1355 N N . THR A 1 168 ? 15.625 -0.110 7.332 1.00 67.31 168 THR A N 1
ATOM 1356 C CA . THR A 1 168 ? 15.570 -1.410 6.679 1.00 67.31 168 THR A CA 1
ATOM 1357 C C . THR A 1 168 ? 16.899 -1.646 5.962 1.00 67.31 168 THR A C 1
ATOM 1359 O O . THR A 1 168 ? 17.305 -0.827 5.141 1.00 67.31 168 THR A O 1
ATOM 1362 N N . PRO A 1 169 ? 17.630 -2.737 6.258 1.00 58.28 169 PRO A N 1
ATOM 1363 C CA . PRO A 1 169 ? 18.894 -3.000 5.590 1.00 58.28 169 PRO A CA 1
ATOM 1364 C C . PRO A 1 169 ? 18.640 -3.282 4.105 1.00 58.28 169 PRO A C 1
ATOM 1366 O O . PRO A 1 169 ? 18.147 -4.355 3.747 1.00 58.28 169 PRO A O 1
ATOM 1369 N N . HIS A 1 170 ? 18.980 -2.325 3.234 1.00 58.22 170 HIS A N 1
ATOM 1370 C CA . HIS A 1 170 ? 18.980 -2.540 1.790 1.00 58.22 170 HIS A CA 1
ATOM 1371 C C . HIS A 1 170 ? 19.964 -3.662 1.470 1.00 58.22 170 HIS A C 1
ATOM 1373 O O . HIS A 1 170 ? 21.179 -3.519 1.606 1.00 58.22 170 HIS A O 1
ATOM 1379 N N . LYS A 1 171 ? 19.433 -4.812 1.055 1.00 41.28 171 LYS A N 1
ATOM 1380 C CA . LYS A 1 171 ? 20.199 -6.058 0.964 1.00 41.28 171 LYS A CA 1
ATOM 1381 C C . LYS A 1 171 ? 21.262 -6.082 -0.150 1.00 41.28 171 LYS A C 1
ATOM 1383 O O . LYS A 1 171 ? 21.933 -7.097 -0.272 1.00 41.28 171 LYS A O 1
ATOM 1388 N N . PHE A 1 172 ? 21.442 -5.011 -0.932 1.00 43.69 172 PHE A N 1
ATOM 1389 C CA . PHE A 1 172 ? 22.325 -5.004 -2.111 1.00 43.69 172 PHE A CA 1
ATOM 1390 C C . PHE A 1 172 ? 22.981 -3.654 -2.470 1.00 43.69 172 PHE A C 1
ATOM 1392 O O . PHE A 1 172 ? 23.474 -3.516 -3.583 1.00 43.69 172 PHE A O 1
ATOM 1399 N N . GLY A 1 173 ? 23.019 -2.657 -1.573 1.00 37.97 173 GLY A N 1
ATOM 1400 C CA . GLY A 1 173 ? 23.748 -1.395 -1.833 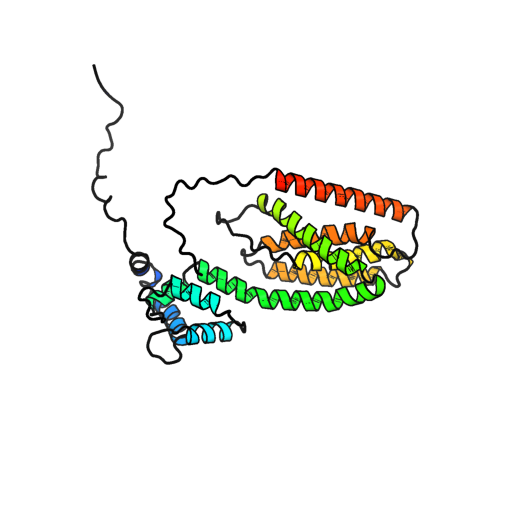1.00 37.97 173 GLY A CA 1
ATOM 1401 C C . GLY A 1 173 ? 23.283 -0.601 -3.067 1.00 37.97 173 GLY A C 1
ATOM 1402 O O . GLY A 1 173 ? 24.002 0.268 -3.543 1.00 37.97 173 GLY A O 1
ATOM 1403 N N . LEU A 1 174 ? 22.101 -0.921 -3.598 1.00 41.88 174 LEU A N 1
ATOM 1404 C CA . LEU A 1 174 ? 21.427 -0.162 -4.640 1.00 41.88 174 LEU A CA 1
ATOM 1405 C C . LEU A 1 174 ? 20.433 0.769 -3.959 1.00 41.88 174 LEU A C 1
ATOM 1407 O O . LEU A 1 174 ? 19.487 0.288 -3.329 1.00 41.88 174 LEU A O 1
ATOM 1411 N N . ASP A 1 175 ? 20.636 2.070 -4.144 1.00 41.97 175 ASP A N 1
ATOM 1412 C CA . ASP A 1 175 ? 19.706 3.143 -3.793 1.00 41.97 175 ASP A CA 1
ATOM 1413 C C . ASP A 1 175 ? 18.434 2.960 -4.628 1.00 41.97 175 ASP A C 1
ATOM 1415 O O . ASP A 1 175 ? 18.248 3.540 -5.700 1.00 41.97 175 ASP A O 1
ATOM 1419 N N . THR A 1 176 ? 17.587 2.028 -4.206 1.00 42.78 176 THR A N 1
ATOM 1420 C CA . THR A 1 176 ? 16.342 1.747 -4.902 1.00 42.78 176 THR A CA 1
ATOM 1421 C C . THR A 1 176 ? 15.407 2.860 -4.492 1.00 42.78 176 THR A C 1
ATOM 1423 O O . THR A 1 176 ? 14.997 2.926 -3.338 1.00 42.78 176 THR A O 1
ATOM 1426 N N . ILE A 1 177 ? 15.110 3.764 -5.425 1.00 44.84 177 ILE A N 1
ATOM 1427 C CA . ILE A 1 177 ? 14.041 4.746 -5.270 1.00 44.84 177 ILE A CA 1
ATOM 1428 C C . ILE A 1 177 ? 12.764 3.933 -5.051 1.00 44.84 177 ILE A C 1
ATOM 1430 O O . ILE A 1 177 ? 12.175 3.409 -5.998 1.00 44.84 177 ILE A O 1
ATOM 1434 N N . SER A 1 178 ? 12.389 3.751 -3.786 1.00 47.59 178 SER A N 1
ATOM 1435 C CA . SER A 1 178 ? 11.188 3.041 -3.385 1.00 47.59 178 SER A CA 1
ATOM 1436 C C . SER A 1 178 ? 10.006 3.819 -3.956 1.00 47.59 178 SER A C 1
ATOM 1438 O O . SER A 1 178 ? 9.674 4.921 -3.514 1.00 47.59 178 SER A O 1
ATOM 1440 N N . THR A 1 179 ? 9.414 3.290 -5.030 1.00 46.91 179 THR A N 1
ATOM 1441 C CA . THR A 1 179 ? 8.276 3.930 -5.690 1.00 46.91 179 THR A CA 1
ATOM 1442 C C . THR A 1 179 ? 7.076 3.768 -4.770 1.00 46.91 179 THR A C 1
ATOM 1444 O O . THR A 1 179 ? 6.381 2.757 -4.784 1.00 46.91 179 THR A O 1
ATOM 1447 N N . LEU A 1 180 ? 6.873 4.766 -3.912 1.00 50.34 180 LEU A N 1
ATOM 1448 C CA . LEU A 1 180 ? 5.849 4.779 -2.879 1.00 50.34 180 LEU A CA 1
ATOM 1449 C C . LEU A 1 180 ? 4.443 4.682 -3.500 1.00 50.34 180 LEU A C 1
ATOM 1451 O O . LEU A 1 180 ? 3.845 5.690 -3.881 1.00 50.34 180 LEU A O 1
ATOM 1455 N N . ARG A 1 181 ? 3.860 3.480 -3.554 1.00 57.22 181 ARG A N 1
ATOM 1456 C CA . ARG A 1 181 ? 2.439 3.283 -3.896 1.00 57.22 181 ARG A CA 1
ATOM 1457 C C . ARG A 1 181 ? 1.561 3.532 -2.665 1.00 57.22 181 ARG A C 1
ATOM 1459 O O . ARG A 1 181 ? 1.030 2.615 -2.052 1.00 57.22 181 ARG A O 1
ATOM 1466 N N . GLY A 1 182 ? 1.393 4.802 -2.294 1.00 55.44 182 GLY A N 1
ATOM 1467 C CA . GLY A 1 182 ? 0.732 5.223 -1.045 1.00 55.44 182 GLY A CA 1
ATOM 1468 C C . GLY A 1 182 ? -0.758 4.866 -0.877 1.00 55.44 182 GLY A C 1
ATOM 1469 O O . GLY A 1 182 ? -1.292 4.989 0.224 1.00 55.44 182 GLY A O 1
ATOM 1470 N N . ALA A 1 183 ? -1.452 4.405 -1.923 1.00 65.12 183 ALA A N 1
ATOM 1471 C CA . ALA A 1 183 ? -2.884 4.086 -1.855 1.00 65.12 183 ALA A CA 1
ATOM 1472 C C . ALA A 1 183 ? -3.199 2.794 -1.070 1.00 65.12 183 ALA A C 1
ATOM 1474 O O . ALA A 1 183 ? -4.264 2.682 -0.456 1.00 65.12 183 ALA A O 1
ATOM 1475 N N . SER A 1 184 ? -2.287 1.816 -1.051 1.00 78.88 184 SER A N 1
ATOM 1476 C CA . SER A 1 184 ? -2.534 0.505 -0.430 1.00 78.88 184 SER A CA 1
ATOM 1477 C C . SER A 1 184 ? -2.518 0.550 1.103 1.00 78.88 184 SER A C 1
ATOM 1479 O O . SER A 1 184 ? -3.255 -0.199 1.746 1.00 78.88 184 SER A O 1
ATOM 1481 N N . GLY A 1 185 ? -1.784 1.493 1.710 1.00 85.38 185 GLY A N 1
ATOM 1482 C CA . GLY A 1 185 ? -1.859 1.760 3.154 1.00 85.38 185 GLY A CA 1
ATOM 1483 C C . GLY A 1 185 ? -3.283 2.113 3.610 1.00 85.38 185 GLY A C 1
ATOM 1484 O O . GLY A 1 185 ? -3.728 1.690 4.679 1.00 85.38 185 GLY A O 1
ATOM 1485 N N . GLY A 1 186 ? -4.052 2.797 2.756 1.00 88.56 186 GLY A N 1
ATOM 1486 C CA . GLY A 1 186 ? -5.474 3.050 2.979 1.00 88.56 186 GLY A CA 1
ATOM 1487 C C . GLY A 1 186 ? -6.317 1.768 2.986 1.00 88.56 186 GLY A C 1
ATOM 1488 O O . GLY A 1 186 ? -7.175 1.608 3.853 1.00 88.56 186 GLY A O 1
ATOM 1489 N N . VAL A 1 187 ? -6.044 0.807 2.099 1.00 86.69 187 VAL A N 1
ATOM 1490 C CA . VAL A 1 187 ? -6.758 -0.487 2.051 1.00 86.69 187 VAL A CA 1
ATOM 1491 C C . VAL A 1 187 ? -6.508 -1.294 3.330 1.00 86.69 187 VAL A C 1
ATOM 1493 O O . VAL A 1 187 ? -7.452 -1.752 3.976 1.00 86.69 187 VAL A O 1
ATOM 1496 N N . PHE A 1 188 ? -5.250 -1.374 3.772 1.00 87.75 188 PHE A N 1
ATOM 1497 C CA . PHE A 1 188 ? -4.876 -2.006 5.044 1.00 87.75 188 PHE A CA 1
ATOM 1498 C C . PHE A 1 188 ? -5.500 -1.329 6.263 1.00 87.75 188 PHE A C 1
ATOM 1500 O O . PHE A 1 188 ? -5.853 -2.003 7.233 1.00 87.75 188 PHE A O 1
ATOM 1507 N N . SER A 1 189 ? -5.718 -0.015 6.198 1.00 93.31 189 SER A N 1
ATOM 1508 C CA . SER A 1 189 ? -6.454 0.684 7.246 1.00 93.31 189 SER A CA 1
ATOM 1509 C C . SER A 1 189 ? -7.935 0.288 7.294 1.00 93.31 189 SER A C 1
ATOM 1511 O O . SER A 1 189 ? -8.483 0.117 8.380 1.00 93.31 189 SER A O 1
ATOM 1513 N N . ILE A 1 190 ? -8.582 0.061 6.143 1.00 90.31 190 ILE A N 1
ATOM 1514 C CA . ILE A 1 190 ? -9.969 -0.425 6.084 1.00 90.31 190 ILE A CA 1
ATOM 1515 C C . ILE A 1 190 ? -10.056 -1.847 6.654 1.00 90.31 190 ILE A C 1
ATOM 1517 O O . ILE A 1 190 ? -10.981 -2.146 7.414 1.00 90.31 190 ILE A O 1
ATOM 1521 N N . PHE A 1 191 ? -9.087 -2.715 6.348 1.00 88.38 191 PHE A N 1
ATOM 1522 C CA . PHE A 1 191 ? -9.019 -4.066 6.909 1.00 88.38 191 PHE A CA 1
ATOM 1523 C C . PHE A 1 191 ? -9.028 -4.059 8.441 1.00 88.38 191 PHE A C 1
ATOM 1525 O O . PHE A 1 191 ? -9.872 -4.698 9.071 1.00 88.38 191 PHE A O 1
ATOM 1532 N N . THR A 1 192 ? -8.130 -3.304 9.068 1.00 92.19 192 THR A N 1
ATOM 1533 C CA . THR A 1 192 ? -8.046 -3.270 10.534 1.00 92.19 192 THR A CA 1
ATOM 1534 C C . THR A 1 192 ? -9.126 -2.406 11.186 1.00 92.19 192 THR A C 1
ATOM 1536 O O . THR A 1 192 ? -9.467 -2.628 12.350 1.00 92.19 192 THR A O 1
ATOM 1539 N N . ALA A 1 193 ? -9.758 -1.497 10.443 1.00 93.00 193 ALA A N 1
ATOM 1540 C CA . ALA A 1 193 ? -10.946 -0.777 10.894 1.00 93.00 193 ALA A CA 1
ATOM 1541 C C . ALA A 1 193 ? -12.149 -1.708 11.132 1.00 93.00 193 ALA A C 1
ATOM 1543 O O . ALA A 1 193 ? -12.946 -1.460 12.038 1.00 93.00 193 ALA A O 1
ATOM 1544 N N . HIS A 1 194 ? -12.255 -2.826 10.405 1.00 89.75 194 HIS A N 1
ATOM 1545 C CA . HIS A 1 194 ? -13.240 -3.867 10.716 1.00 89.75 194 HIS A CA 1
ATOM 1546 C C . HIS A 1 194 ? -12.986 -4.492 12.084 1.00 89.75 194 HIS A C 1
ATOM 1548 O O . HIS A 1 194 ? -13.914 -4.663 12.874 1.00 89.75 194 HIS A O 1
ATOM 1554 N N . ILE A 1 195 ? -11.719 -4.776 12.392 1.00 91.00 195 ILE A N 1
ATOM 1555 C CA . ILE A 1 195 ? -11.312 -5.301 13.698 1.00 91.00 195 ILE A CA 1
ATOM 1556 C C . ILE A 1 195 ? -11.679 -4.290 14.791 1.00 91.00 195 ILE A C 1
ATOM 1558 O O . ILE A 1 195 ? -12.300 -4.664 15.785 1.00 91.00 195 ILE A O 1
ATOM 1562 N N . ALA A 1 196 ? -11.392 -3.001 14.581 1.00 92.62 196 ALA A N 1
ATOM 1563 C CA . ALA A 1 196 ? -11.795 -1.935 15.498 1.00 92.62 196 ALA A CA 1
ATOM 1564 C C . ALA A 1 196 ? -13.320 -1.883 15.708 1.00 92.62 196 ALA A C 1
ATOM 1566 O O . ALA A 1 196 ? -13.786 -1.784 16.845 1.00 92.62 196 ALA A O 1
ATOM 1567 N N . SER A 1 197 ? -14.103 -1.996 14.629 1.00 90.69 197 SER A N 1
ATOM 1568 C CA . SER A 1 197 ? -15.569 -2.025 14.690 1.00 90.69 197 SER A CA 1
ATOM 1569 C C . SER A 1 197 ? -16.089 -3.202 15.517 1.00 90.69 197 SER A C 1
ATOM 1571 O O . SER A 1 197 ? -16.950 -3.010 16.379 1.00 90.69 197 SER A O 1
ATOM 1573 N N . VAL A 1 198 ? -15.529 -4.400 15.314 1.00 89.81 198 VAL A N 1
ATOM 1574 C CA . VAL A 1 198 ? -15.908 -5.604 16.066 1.00 89.81 198 VAL A CA 1
ATOM 1575 C C . VAL A 1 198 ? -15.526 -5.487 17.542 1.00 89.81 198 VAL A C 1
ATOM 1577 O O . VAL A 1 198 ? -16.334 -5.828 18.402 1.00 89.81 198 VAL A O 1
ATOM 1580 N N . ILE A 1 199 ? -14.332 -4.972 17.857 1.00 88.56 199 ILE A N 1
ATOM 1581 C CA . ILE A 1 199 ? -13.883 -4.778 19.245 1.00 88.56 199 ILE A CA 1
ATOM 1582 C C . ILE A 1 199 ? -14.831 -3.835 19.993 1.00 88.56 199 ILE A C 1
ATOM 1584 O O . ILE A 1 199 ? -15.238 -4.130 21.117 1.00 88.56 199 ILE A O 1
ATOM 1588 N N . MET A 1 200 ? -15.207 -2.715 19.374 1.00 90.69 200 MET A N 1
ATOM 1589 C CA . MET A 1 200 ? -16.080 -1.728 20.012 1.00 90.69 200 MET A CA 1
ATOM 1590 C C . MET A 1 200 ? -17.525 -2.197 20.157 1.00 90.69 200 MET A C 1
ATOM 1592 O O . MET A 1 200 ? -18.182 -1.835 21.128 1.00 90.69 200 MET A O 1
ATOM 1596 N N . ASN A 1 201 ? -18.015 -2.989 19.205 1.00 89.00 201 ASN A N 1
ATOM 1597 C CA . ASN A 1 201 ? -19.414 -3.408 19.135 1.00 89.00 201 ASN A CA 1
ATOM 1598 C C . ASN A 1 201 ? -19.591 -4.905 19.438 1.00 89.00 201 ASN A C 1
ATOM 1600 O O . ASN A 1 201 ? -20.548 -5.525 18.975 1.00 89.00 201 ASN A O 1
ATOM 1604 N N . TRP A 1 202 ? -18.671 -5.509 20.200 1.00 90.69 202 TRP A N 1
ATOM 1605 C CA . TRP A 1 202 ? -18.622 -6.960 20.418 1.00 90.69 202 TRP A CA 1
ATOM 1606 C C . TRP A 1 202 ? -19.931 -7.542 20.954 1.00 90.69 202 TRP A C 1
ATOM 1608 O O . TRP A 1 202 ? -20.341 -8.629 20.561 1.00 90.69 202 TRP A O 1
ATOM 1618 N N . ARG A 1 203 ? -20.590 -6.842 21.886 1.00 88.81 203 ARG A N 1
ATOM 1619 C CA . ARG A 1 203 ? -21.831 -7.337 22.508 1.00 88.81 203 ARG A CA 1
ATOM 1620 C C . ARG A 1 203 ? -23.059 -7.063 21.649 1.00 88.81 203 ARG A C 1
ATOM 1622 O O . ARG A 1 203 ? -24.101 -7.668 21.871 1.00 88.81 203 ARG A O 1
ATOM 1629 N N . GLU A 1 204 ? -22.944 -6.114 20.734 1.00 87.56 204 GLU A N 1
ATOM 1630 C CA . GLU A 1 204 ? -24.019 -5.592 19.908 1.00 87.56 204 GLU A CA 1
ATOM 1631 C C . GLU A 1 204 ? -24.064 -6.285 18.533 1.00 87.56 204 GLU A C 1
ATOM 1633 O O . GLU A 1 204 ? -25.119 -6.329 17.904 1.00 87.56 204 GLU A O 1
ATOM 1638 N N . MET A 1 205 ? -22.951 -6.870 18.083 1.00 84.50 205 MET A N 1
ATOM 1639 C CA . MET A 1 205 ? -22.879 -7.662 16.856 1.00 84.50 205 MET A CA 1
ATOM 1640 C C . MET A 1 205 ? -23.369 -9.099 17.059 1.00 84.50 205 MET A C 1
ATOM 1642 O O . MET A 1 205 ? -23.030 -9.771 18.034 1.00 84.50 205 MET A O 1
ATOM 1646 N N . THR A 1 206 ? -24.108 -9.614 16.078 1.00 83.06 206 THR A N 1
ATOM 1647 C CA . THR A 1 206 ? -24.412 -11.042 15.975 1.00 83.06 206 THR A CA 1
ATOM 1648 C C . THR A 1 206 ? -23.165 -11.781 15.473 1.00 83.06 206 THR A C 1
ATOM 1650 O O . THR A 1 206 ? -22.644 -11.486 14.404 1.00 83.06 206 THR A O 1
ATOM 1653 N N . HIS A 1 207 ? -22.664 -12.740 16.257 1.00 88.19 207 HIS A N 1
ATOM 1654 C CA . HIS A 1 207 ? -21.484 -13.566 15.938 1.00 88.19 207 HIS A CA 1
ATOM 1655 C C . HIS A 1 207 ? -20.171 -12.785 15.664 1.00 88.19 207 HIS A C 1
ATOM 1657 O O . HIS A 1 207 ? -19.527 -12.995 14.634 1.00 88.19 207 HIS A O 1
ATOM 1663 N N . PRO A 1 208 ? -19.685 -11.945 16.599 1.00 88.38 208 PRO A N 1
ATOM 1664 C CA . PRO A 1 208 ? -18.482 -11.123 16.399 1.00 88.38 208 PRO A CA 1
ATOM 1665 C C . PRO A 1 208 ? -17.213 -11.945 16.104 1.00 88.38 208 PRO A C 1
ATOM 1667 O O . PRO A 1 208 ? -16.365 -11.526 15.320 1.00 88.38 208 PRO A O 1
ATOM 1670 N N . ALA A 1 209 ? -17.101 -13.147 16.678 1.00 90.88 209 ALA A N 1
ATOM 1671 C CA . ALA A 1 209 ? -15.984 -14.055 16.418 1.00 90.88 209 ALA A CA 1
ATOM 1672 C C . ALA A 1 209 ? -15.934 -14.535 14.955 1.00 90.88 209 ALA A C 1
ATOM 1674 O O . ALA A 1 209 ? -14.848 -14.713 14.412 1.00 90.88 209 ALA A O 1
ATOM 1675 N N . VAL A 1 210 ? -17.089 -14.701 14.299 1.00 85.69 210 VAL A N 1
ATOM 1676 C CA . VAL A 1 210 ? -17.161 -15.094 12.882 1.00 85.69 210 VAL A CA 1
ATOM 1677 C C . VAL A 1 210 ? -16.693 -13.946 11.992 1.00 85.69 210 VAL A C 1
ATOM 1679 O O . VAL A 1 210 ? -15.922 -14.178 11.067 1.00 85.69 210 VAL A O 1
ATOM 1682 N N . HIS A 1 211 ? -17.074 -12.704 12.304 1.00 82.81 211 HIS A N 1
ATOM 1683 C CA . HIS A 1 211 ? -16.553 -11.533 11.595 1.00 82.81 211 HIS A CA 1
ATOM 1684 C C . HIS A 1 211 ? -15.026 -11.427 11.715 1.00 82.81 211 HIS A C 1
ATOM 1686 O O . HIS A 1 211 ? -14.353 -11.266 10.701 1.00 82.81 211 HIS A O 1
ATOM 1692 N N . LEU A 1 212 ? -14.460 -11.593 12.920 1.00 87.00 212 LEU A N 1
ATOM 1693 C CA . LEU A 1 212 ? -12.999 -11.614 13.088 1.00 87.00 212 LEU A CA 1
ATOM 1694 C C . LEU A 1 212 ? -12.332 -12.747 12.307 1.00 87.00 212 LEU A C 1
ATOM 1696 O O . LEU A 1 212 ? -11.266 -12.528 11.740 1.00 87.00 212 LEU A O 1
ATOM 1700 N N . LEU A 1 213 ? -12.947 -13.931 12.257 1.00 86.81 213 LEU A N 1
ATOM 1701 C CA . LEU A 1 213 ? -12.430 -15.050 11.475 1.00 86.81 213 LEU A CA 1
ATOM 1702 C C . LEU A 1 213 ? -12.408 -14.716 9.978 1.00 86.81 213 LEU A C 1
ATOM 1704 O O . LEU A 1 213 ? -11.381 -14.907 9.338 1.00 86.81 213 LEU A O 1
ATOM 1708 N N . ILE A 1 214 ? -13.508 -14.187 9.431 1.00 81.00 214 ILE A N 1
ATOM 1709 C CA . ILE A 1 214 ? -13.609 -13.826 8.009 1.00 81.00 214 ILE A CA 1
ATOM 1710 C C . ILE A 1 214 ? -12.553 -12.777 7.653 1.00 81.00 214 ILE A C 1
ATOM 1712 O O . ILE A 1 214 ? -11.762 -12.999 6.738 1.00 81.00 214 ILE A O 1
ATOM 1716 N N . PHE A 1 215 ? -12.481 -11.668 8.396 1.00 81.38 215 PHE A N 1
ATOM 1717 C CA . PHE A 1 215 ? -11.488 -10.626 8.119 1.00 81.38 215 PHE A CA 1
ATOM 1718 C C . PHE A 1 215 ? -10.059 -11.123 8.337 1.00 81.38 215 PHE A C 1
ATOM 1720 O O . PHE A 1 215 ? -9.178 -10.802 7.545 1.00 81.38 215 PHE A O 1
ATOM 1727 N N . GLY A 1 216 ? -9.834 -11.958 9.354 1.00 82.00 216 GLY A N 1
ATOM 1728 C CA . GLY A 1 216 ? -8.545 -12.594 9.604 1.00 82.00 216 GLY A CA 1
ATOM 1729 C C . GLY A 1 216 ? -8.090 -13.481 8.445 1.00 82.00 216 GLY A C 1
ATOM 1730 O O . GLY A 1 216 ? -6.933 -13.398 8.049 1.00 82.00 216 GLY A O 1
ATOM 1731 N N . VAL A 1 217 ? -8.992 -14.276 7.859 1.00 83.50 217 VAL A N 1
ATOM 1732 C CA . VAL A 1 217 ? -8.691 -15.111 6.684 1.00 83.50 217 VAL A CA 1
ATOM 1733 C C . VAL A 1 217 ? -8.368 -14.251 5.467 1.00 83.50 217 VAL A C 1
ATOM 1735 O O . VAL A 1 217 ? -7.385 -14.536 4.790 1.00 83.50 217 VAL A O 1
ATOM 1738 N N . VAL A 1 218 ? -9.132 -13.188 5.194 1.00 78.94 218 VAL A N 1
ATOM 1739 C CA . VAL A 1 218 ? -8.845 -12.326 4.035 1.00 78.94 218 VAL A CA 1
ATOM 1740 C C . VAL A 1 218 ? -7.494 -11.621 4.186 1.00 78.94 218 VAL A C 1
ATOM 1742 O O . VAL A 1 218 ? -6.697 -11.644 3.252 1.00 78.94 218 VAL A O 1
ATOM 1745 N N . ILE A 1 219 ? -7.195 -11.070 5.368 1.00 78.69 219 ILE A N 1
ATOM 1746 C CA . ILE A 1 219 ? -5.887 -10.457 5.656 1.00 78.69 219 ILE A CA 1
ATOM 1747 C C . ILE A 1 219 ? -4.770 -11.500 5.531 1.00 78.69 219 ILE A C 1
ATOM 1749 O O . ILE A 1 219 ? -3.721 -11.214 4.963 1.00 78.69 219 ILE A O 1
ATOM 1753 N N . ALA A 1 220 ? -4.984 -12.720 6.033 1.00 81.62 220 ALA A N 1
ATOM 1754 C CA . ALA A 1 220 ? -3.996 -13.786 5.935 1.00 81.62 220 ALA A CA 1
ATOM 1755 C C . ALA A 1 220 ? -3.728 -14.183 4.479 1.00 81.62 220 ALA A C 1
ATOM 1757 O O . ALA A 1 220 ? -2.569 -14.350 4.125 1.00 81.62 220 ALA A O 1
ATOM 1758 N N . ILE A 1 221 ? -4.758 -14.296 3.634 1.00 79.06 221 ILE A N 1
ATOM 1759 C CA . ILE A 1 221 ? -4.592 -14.576 2.201 1.00 79.06 221 ILE A CA 1
ATOM 1760 C C . ILE A 1 221 ? -3.780 -13.466 1.532 1.00 79.06 221 ILE A C 1
ATOM 1762 O O . ILE A 1 221 ? -2.846 -13.777 0.803 1.00 79.06 221 ILE A O 1
ATOM 1766 N N . ASP A 1 222 ? -4.092 -12.199 1.802 1.00 75.06 222 ASP A N 1
ATOM 1767 C CA . ASP A 1 222 ? -3.388 -11.056 1.212 1.00 75.06 222 ASP A CA 1
ATOM 1768 C C . ASP A 1 222 ? -1.905 -11.005 1.628 1.00 75.06 222 ASP A C 1
ATOM 1770 O O . ASP A 1 222 ? -1.006 -10.899 0.787 1.00 75.06 222 ASP A O 1
ATOM 1774 N N . VAL A 1 223 ? -1.630 -11.207 2.921 1.00 73.81 223 VAL A N 1
ATOM 1775 C CA . VAL A 1 223 ? -0.263 -11.289 3.454 1.00 73.81 223 VAL A CA 1
ATOM 1776 C C . VAL A 1 223 ? 0.470 -12.502 2.887 1.00 73.81 223 VAL A C 1
ATOM 1778 O O . VAL A 1 223 ? 1.608 -12.371 2.454 1.00 73.81 223 VAL A O 1
ATOM 1781 N N . VAL A 1 224 ? -0.157 -13.678 2.851 1.00 76.81 224 VAL A N 1
ATOM 1782 C CA . VAL A 1 224 ? 0.448 -14.912 2.329 1.00 76.81 224 VAL A CA 1
ATOM 1783 C C . VAL A 1 224 ? 0.720 -14.800 0.833 1.00 76.81 224 VAL A C 1
ATOM 1785 O O . VAL A 1 224 ? 1.790 -15.195 0.388 1.00 76.81 224 VAL A O 1
ATOM 1788 N N . TYR A 1 225 ? -0.195 -14.222 0.059 1.00 71.50 225 TYR A N 1
ATOM 1789 C CA . TYR A 1 225 ? 0.008 -13.945 -1.359 1.00 71.50 225 TYR A CA 1
ATOM 1790 C C . TYR A 1 225 ? 1.173 -12.979 -1.584 1.00 71.50 225 TYR A C 1
ATOM 1792 O O . TYR A 1 225 ? 2.034 -13.240 -2.424 1.00 71.50 225 TYR A O 1
ATOM 1800 N N . SER A 1 226 ? 1.249 -11.917 -0.779 1.00 66.00 226 SER A N 1
ATOM 1801 C CA . SER A 1 226 ? 2.382 -10.987 -0.779 1.00 66.00 226 SER A CA 1
ATOM 1802 C C . SER A 1 226 ? 3.693 -11.707 -0.433 1.00 66.00 226 SER A C 1
ATOM 1804 O O . SER A 1 226 ? 4.687 -11.539 -1.133 1.00 66.00 226 SER A O 1
ATOM 1806 N N . LEU A 1 227 ? 3.678 -12.595 0.569 1.00 68.12 227 LEU A N 1
ATOM 1807 C CA . LEU A 1 227 ? 4.832 -13.406 0.968 1.00 68.12 227 LEU A CA 1
ATOM 1808 C C . LEU A 1 227 ? 5.238 -14.444 -0.097 1.00 68.12 227 LEU A C 1
ATOM 1810 O O . LEU A 1 227 ? 6.420 -14.679 -0.311 1.00 68.12 227 LEU A O 1
ATOM 1814 N N . PHE A 1 228 ? 4.303 -15.077 -0.805 1.00 66.12 228 PHE A N 1
ATOM 1815 C CA . PHE A 1 228 ? 4.651 -15.978 -1.914 1.00 66.12 228 PHE A CA 1
ATOM 1816 C C . PHE A 1 228 ? 5.221 -15.217 -3.114 1.00 66.12 228 PHE A C 1
ATOM 1818 O O . PHE A 1 228 ? 6.056 -15.751 -3.839 1.00 66.12 228 PHE A O 1
ATOM 1825 N N . ARG A 1 229 ? 4.836 -13.948 -3.282 1.00 59.88 229 ARG A N 1
ATOM 1826 C CA . ARG A 1 229 ? 5.444 -13.004 -4.224 1.00 59.88 229 ARG A CA 1
ATOM 1827 C C . ARG A 1 229 ? 6.699 -12.316 -3.670 1.00 59.88 229 ARG A C 1
ATOM 1829 O O . ARG A 1 229 ? 7.064 -11.259 -4.181 1.00 59.88 229 ARG A O 1
ATOM 1836 N N . LEU A 1 230 ? 7.398 -12.905 -2.686 1.00 53.84 230 LEU A N 1
ATOM 1837 C CA . LEU A 1 230 ? 8.747 -12.497 -2.250 1.00 53.84 230 LEU A CA 1
ATOM 1838 C C . LEU A 1 230 ? 9.789 -12.700 -3.372 1.00 53.84 230 LEU A C 1
ATOM 1840 O O . LEU A 1 230 ? 10.782 -13.406 -3.219 1.00 53.84 230 LEU A O 1
ATOM 1844 N N . THR A 1 231 ? 9.601 -12.040 -4.511 1.00 47.72 231 THR A N 1
ATOM 1845 C CA . THR A 1 231 ? 10.732 -11.510 -5.264 1.00 47.72 231 THR A CA 1
ATOM 1846 C C . THR A 1 231 ? 11.380 -10.424 -4.390 1.00 47.72 231 THR A C 1
ATOM 1848 O O . THR A 1 231 ? 10.638 -9.651 -3.778 1.00 47.72 231 THR A O 1
ATOM 1851 N N . PRO A 1 232 ? 12.719 -10.333 -4.292 1.00 47.97 232 PRO A N 1
ATOM 1852 C CA . PRO A 1 232 ? 13.451 -9.341 -3.481 1.00 47.97 232 PRO A CA 1
ATOM 1853 C C . PRO A 1 232 ? 13.187 -7.858 -3.806 1.00 47.97 232 PRO A C 1
ATOM 1855 O O . PRO A 1 232 ? 13.915 -6.989 -3.338 1.00 47.97 232 PRO A O 1
ATOM 1858 N N . GLU A 1 233 ? 12.203 -7.563 -4.643 1.00 48.31 233 GLU A N 1
ATOM 1859 C CA . GLU A 1 233 ? 12.177 -6.382 -5.494 1.00 48.31 233 GLU A CA 1
ATOM 1860 C C . GLU A 1 233 ? 11.212 -5.293 -5.016 1.00 48.31 233 GLU A C 1
ATOM 1862 O O . GLU A 1 233 ? 11.203 -4.225 -5.613 1.00 48.31 233 GLU A O 1
ATOM 1867 N N . ASP A 1 234 ? 10.438 -5.499 -3.937 1.00 51.16 234 ASP A N 1
ATOM 1868 C CA . ASP A 1 234 ? 9.574 -4.421 -3.425 1.00 51.16 234 ASP A CA 1
ATOM 1869 C C . ASP A 1 234 ? 9.359 -4.399 -1.890 1.00 51.16 234 ASP A C 1
ATOM 1871 O O . ASP A 1 234 ? 8.239 -4.550 -1.389 1.00 51.16 234 ASP A O 1
ATOM 1875 N N . PRO A 1 235 ? 10.430 -4.212 -1.090 1.00 54.41 235 PRO A N 1
ATOM 1876 C CA . PRO A 1 235 ? 10.333 -4.058 0.369 1.00 54.41 235 PRO A CA 1
ATOM 1877 C C . PRO A 1 235 ? 9.479 -2.849 0.801 1.00 54.41 235 PRO A C 1
ATOM 1879 O O . PRO A 1 235 ? 8.953 -2.836 1.918 1.00 54.41 235 PRO A O 1
ATOM 1882 N N . SER A 1 236 ? 9.291 -1.877 -0.097 1.00 56.53 236 SER A N 1
ATOM 1883 C CA . SER A 1 236 ? 8.611 -0.605 0.158 1.00 56.53 236 SER A CA 1
ATOM 1884 C C . SER A 1 236 ? 7.124 -0.769 0.518 1.00 56.53 236 SER A C 1
ATOM 1886 O O . SER A 1 236 ? 6.581 -0.089 1.393 1.00 56.53 236 SER A O 1
ATOM 1888 N N . SER A 1 237 ? 6.453 -1.758 -0.071 1.00 68.38 237 SER A N 1
ATOM 1889 C CA . SER A 1 237 ? 5.012 -1.947 0.123 1.00 68.38 237 SER A CA 1
ATOM 1890 C C . SER A 1 237 ? 4.653 -2.458 1.530 1.00 68.38 237 SER A C 1
ATOM 1892 O O . SER A 1 237 ? 3.631 -2.066 2.096 1.00 68.38 237 SER A O 1
ATOM 1894 N N . TYR A 1 238 ? 5.506 -3.270 2.164 1.00 76.19 238 TYR A N 1
ATOM 1895 C CA . TYR A 1 238 ? 5.190 -3.915 3.449 1.00 76.19 238 TYR A CA 1
ATOM 1896 C C . TYR A 1 238 ? 5.116 -2.936 4.625 1.00 76.19 238 TYR A C 1
ATOM 1898 O O . TYR A 1 238 ? 4.229 -3.051 5.474 1.00 76.19 238 TYR A O 1
ATOM 1906 N N . LEU A 1 239 ? 6.028 -1.961 4.680 1.00 83.00 239 LEU A N 1
ATOM 1907 C CA . LEU A 1 239 ? 6.054 -0.962 5.753 1.00 83.00 239 LEU A CA 1
ATOM 1908 C C . LEU A 1 239 ? 4.857 -0.014 5.656 1.00 83.00 239 LEU A C 1
ATOM 1910 O O . LEU A 1 239 ? 4.241 0.307 6.674 1.00 83.00 239 LEU A O 1
ATOM 1914 N N . ALA A 1 240 ? 4.487 0.378 4.433 1.00 84.94 240 ALA A N 1
ATOM 1915 C CA . ALA A 1 240 ? 3.300 1.188 4.188 1.00 84.94 240 ALA A CA 1
ATOM 1916 C C . ALA A 1 240 ? 2.013 0.443 4.584 1.00 84.94 240 ALA A C 1
ATOM 1918 O O . ALA A 1 240 ? 1.151 1.019 5.254 1.00 84.94 240 ALA A O 1
ATOM 1919 N N . HIS A 1 241 ? 1.903 -0.848 4.243 1.00 86.25 241 HIS A N 1
ATOM 1920 C CA . HIS A 1 241 ? 0.785 -1.703 4.657 1.00 86.25 241 HIS A CA 1
ATOM 1921 C C . HIS A 1 241 ? 0.697 -1.826 6.182 1.00 86.25 241 HIS A C 1
ATOM 1923 O O . HIS A 1 241 ? -0.372 -1.626 6.760 1.00 86.25 241 HIS A O 1
ATOM 1929 N N . ALA A 1 242 ? 1.823 -2.093 6.850 1.00 87.88 242 ALA A N 1
ATOM 1930 C CA . ALA A 1 242 ? 1.879 -2.208 8.305 1.00 87.88 242 ALA A CA 1
ATOM 1931 C C . ALA A 1 242 ? 1.499 -0.890 9.002 1.00 87.88 242 ALA A C 1
ATOM 1933 O O . ALA A 1 242 ? 0.693 -0.894 9.936 1.00 87.88 242 ALA A O 1
ATOM 1934 N N . GLY A 1 243 ? 2.023 0.244 8.524 1.00 91.25 243 GLY A N 1
ATOM 1935 C CA . GLY A 1 243 ? 1.673 1.570 9.032 1.00 91.25 243 GLY A CA 1
ATOM 1936 C C . GLY A 1 243 ? 0.184 1.876 8.879 1.00 91.25 243 GLY A C 1
ATOM 1937 O O . GLY A 1 243 ? -0.480 2.243 9.851 1.00 91.25 243 GLY A O 1
ATOM 1938 N N . GLY A 1 244 ? -0.368 1.637 7.686 1.00 92.88 244 GLY A N 1
ATOM 1939 C CA . GLY A 1 244 ? -1.797 1.790 7.413 1.00 92.88 244 GLY A CA 1
ATOM 1940 C C . GLY A 1 244 ? -2.674 0.901 8.299 1.00 92.88 244 GLY A C 1
ATOM 1941 O O . GLY A 1 244 ? -3.665 1.373 8.857 1.00 92.88 244 GLY A O 1
ATOM 1942 N N . ALA A 1 245 ? -2.276 -0.357 8.514 1.00 92.94 245 ALA A N 1
ATOM 1943 C CA . ALA A 1 245 ? -2.972 -1.304 9.385 1.00 92.94 245 ALA A CA 1
ATOM 1944 C C . ALA A 1 245 ? -3.014 -0.837 10.852 1.00 92.94 245 ALA A C 1
ATOM 1946 O O . ALA A 1 245 ? -4.071 -0.884 11.488 1.00 92.94 245 ALA A O 1
ATOM 1947 N N . VAL A 1 246 ? -1.898 -0.339 11.396 1.00 95.62 246 VAL A N 1
ATOM 1948 C CA . VAL A 1 246 ? -1.851 0.206 12.766 1.00 95.62 246 VAL A CA 1
ATOM 1949 C C . VAL A 1 246 ? -2.772 1.419 12.893 1.00 95.62 246 VAL A C 1
ATOM 1951 O O . VAL A 1 246 ? -3.557 1.509 13.841 1.00 95.62 246 VAL A O 1
ATOM 1954 N N . VAL A 1 247 ? -2.724 2.329 11.919 1.00 96.88 247 VAL A N 1
ATOM 1955 C CA . VAL A 1 247 ? -3.578 3.520 11.913 1.00 96.88 247 VAL A CA 1
ATOM 1956 C C . VAL A 1 247 ? -5.052 3.152 11.789 1.00 96.88 247 VAL A C 1
ATOM 1958 O O . VAL A 1 247 ? -5.854 3.663 12.565 1.00 96.88 247 VAL A O 1
ATOM 1961 N N . GLY A 1 248 ? -5.420 2.227 10.903 1.00 96.00 248 GLY A N 1
ATOM 1962 C CA . GLY A 1 248 ? -6.802 1.764 10.753 1.00 96.00 248 GLY A CA 1
ATOM 1963 C C . GLY A 1 248 ? -7.391 1.181 12.036 1.00 96.00 248 GLY A C 1
ATOM 1964 O O . GLY A 1 248 ? -8.534 1.483 12.380 1.00 96.00 248 GLY A O 1
ATOM 1965 N N . LEU A 1 249 ? -6.594 0.431 12.806 1.00 95.69 249 LEU A N 1
ATOM 1966 C CA . LEU A 1 249 ? -7.022 -0.125 14.088 1.00 95.69 249 LEU A CA 1
ATOM 1967 C C . LEU A 1 249 ? -7.234 0.980 15.135 1.00 95.69 249 LEU A C 1
ATOM 1969 O O . LEU A 1 249 ? -8.303 1.073 15.737 1.00 95.69 249 LEU A O 1
ATOM 1973 N N . LEU A 1 250 ? -6.227 1.833 15.348 1.00 97.25 250 LEU A N 1
ATOM 1974 C CA . LEU A 1 250 ? -6.251 2.859 16.399 1.00 97.25 250 LEU A CA 1
ATOM 1975 C C . LEU A 1 250 ? -7.237 3.988 16.085 1.00 97.25 250 LEU A C 1
ATOM 1977 O O . LEU A 1 250 ? -8.026 4.405 16.937 1.00 97.25 250 LEU A O 1
ATOM 1981 N N . PHE A 1 251 ? -7.204 4.492 14.855 1.00 97.50 251 PHE A N 1
ATOM 1982 C CA . PHE A 1 251 ? -8.093 5.554 14.410 1.00 97.50 251 PHE A CA 1
ATOM 1983 C C . PHE A 1 251 ? -9.518 5.037 14.200 1.00 97.50 251 PHE A C 1
ATOM 1985 O O . PHE A 1 251 ? -10.471 5.745 14.522 1.00 97.50 251 PHE A O 1
ATOM 1992 N N . GLY A 1 252 ? -9.686 3.780 13.771 1.00 96.12 252 GLY A N 1
ATOM 1993 C CA . GLY A 1 252 ? -10.989 3.122 13.672 1.00 96.12 252 GLY A CA 1
ATOM 1994 C C . GLY A 1 252 ? -11.742 3.110 15.004 1.00 96.12 252 GLY A C 1
ATOM 1995 O O . GLY A 1 252 ? -12.924 3.447 15.037 1.00 96.12 252 GLY A O 1
ATOM 1996 N N . VAL A 1 253 ? -11.053 2.839 16.119 1.00 95.75 253 VAL A N 1
ATOM 1997 C CA . VAL A 1 253 ? -11.637 2.946 17.472 1.00 95.75 253 VAL A CA 1
ATOM 1998 C C . VAL A 1 253 ? -12.102 4.374 17.786 1.00 95.75 253 VAL A C 1
ATOM 2000 O O . VAL A 1 253 ? -13.085 4.580 18.495 1.00 95.75 253 VAL A O 1
ATOM 2003 N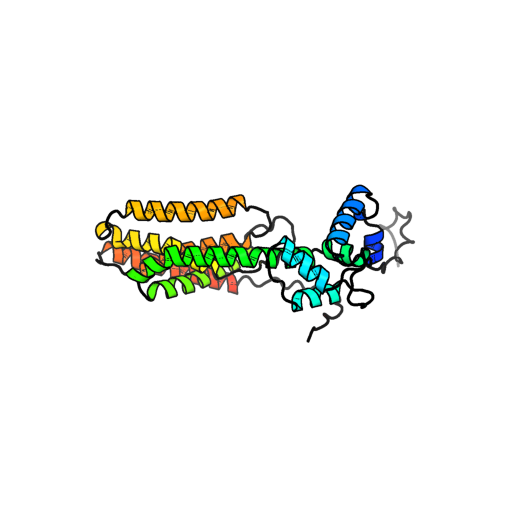 N . ASN A 1 254 ? -11.409 5.379 17.253 1.00 95.31 254 ASN A N 1
ATOM 2004 C CA . ASN A 1 254 ? -11.720 6.774 17.527 1.00 95.31 254 ASN A CA 1
ATOM 2005 C C . ASN A 1 254 ? -12.913 7.297 16.723 1.00 95.31 254 ASN A C 1
ATOM 2007 O O . ASN A 1 254 ? -13.739 8.042 17.260 1.00 95.31 254 ASN A O 1
ATOM 2011 N N . ILE A 1 255 ? -12.984 6.935 15.440 1.00 95.94 255 ILE A N 1
ATOM 2012 C CA . ILE A 1 255 ? -13.920 7.545 14.498 1.00 95.94 255 ILE A CA 1
ATOM 2013 C C . ILE A 1 255 ? -15.120 6.669 14.156 1.00 95.94 255 ILE A C 1
ATOM 2015 O O . ILE A 1 255 ? -16.148 7.233 13.797 1.00 95.94 255 ILE A O 1
ATOM 2019 N N . LEU A 1 256 ? -15.056 5.337 14.233 1.00 93.56 256 LEU A N 1
ATOM 2020 C CA . LEU A 1 256 ? -16.193 4.498 13.839 1.00 93.56 256 LEU A CA 1
ATOM 2021 C C . LEU A 1 256 ? -17.345 4.585 14.850 1.00 93.56 256 LEU A C 1
ATOM 2023 O O . LEU A 1 256 ? -17.208 5.049 15.981 1.00 93.56 256 LEU A O 1
ATOM 2027 N N . ARG A 1 257 ? -18.535 4.163 14.414 1.00 88.69 257 ARG A N 1
ATOM 2028 C CA . ARG A 1 257 ? -19.726 4.175 15.276 1.00 88.69 257 ARG A CA 1
ATOM 2029 C C . ARG A 1 257 ? -19.564 3.145 16.396 1.00 88.69 257 ARG A C 1
ATOM 2031 O O . ARG A 1 257 ? -19.407 1.957 16.124 1.00 88.69 257 ARG A O 1
ATOM 2038 N N . ASN A 1 258 ? -19.680 3.618 17.631 1.00 89.31 258 ASN A N 1
ATOM 2039 C CA . ASN A 1 258 ? -19.869 2.791 18.814 1.00 89.31 258 ASN A CA 1
ATOM 2040 C C . ASN A 1 258 ? -21.361 2.814 19.181 1.00 89.31 258 ASN A C 1
ATOM 2042 O O . ASN A 1 258 ? -21.895 3.863 19.549 1.00 89.31 258 ASN A O 1
ATOM 2046 N N . LEU A 1 259 ? -22.032 1.668 19.034 1.00 84.69 259 LEU A N 1
ATOM 2047 C CA . LEU A 1 259 ? -23.478 1.532 19.223 1.00 84.69 259 LEU A CA 1
ATOM 2048 C C . LEU A 1 259 ? -23.900 1.735 20.683 1.00 84.69 259 LEU A C 1
ATOM 2050 O O . LEU A 1 259 ? -24.982 2.264 20.941 1.00 84.69 259 LEU A O 1
ATOM 2054 N N . ARG A 1 260 ? -23.057 1.340 21.648 1.00 87.12 260 ARG A N 1
ATOM 2055 C CA . ARG A 1 260 ? -23.350 1.491 23.077 1.00 87.12 260 ARG A CA 1
ATOM 2056 C C . ARG A 1 260 ? -22.088 1.739 23.894 1.00 87.12 260 ARG A C 1
ATOM 2058 O O . ARG A 1 260 ? -21.492 0.812 24.435 1.00 87.12 260 ARG A O 1
ATOM 2065 N N . VAL A 1 261 ? -21.808 3.023 24.114 1.00 88.12 261 VAL A N 1
ATOM 2066 C CA . VAL A 1 261 ? -20.617 3.490 24.832 1.00 88.12 261 VAL A CA 1
ATOM 2067 C C . VAL A 1 261 ? -20.604 3.057 26.305 1.00 88.12 261 VAL A C 1
ATOM 2069 O O . VAL A 1 261 ? -21.423 3.502 27.116 1.00 88.12 261 VAL A O 1
ATOM 2072 N N . LYS A 1 262 ? -19.609 2.251 26.683 1.00 90.62 262 LYS A N 1
ATOM 2073 C CA . LYS A 1 262 ? -19.298 1.855 28.070 1.00 90.62 262 LYS A CA 1
ATOM 2074 C C . LYS A 1 262 ? -18.121 2.662 28.631 1.00 90.62 262 LYS A C 1
ATOM 2076 O O . LYS A 1 262 ? -17.334 3.254 27.899 1.00 90.62 262 LYS A O 1
ATOM 2081 N N . LYS A 1 263 ? -17.951 2.667 29.962 1.00 92.00 263 LYS A N 1
ATOM 2082 C CA . LYS A 1 263 ? -16.820 3.361 30.622 1.00 92.00 263 LYS A CA 1
ATOM 2083 C C . LYS A 1 263 ? -15.458 2.852 30.135 1.00 92.00 263 LYS A C 1
ATOM 2085 O O . LYS A 1 263 ? -14.579 3.659 29.866 1.00 92.00 263 LYS A O 1
ATOM 2090 N N . VAL A 1 264 ? -15.313 1.533 29.988 1.00 90.12 264 VAL A N 1
ATOM 2091 C CA . VAL A 1 264 ? -14.080 0.898 29.488 1.00 90.12 264 VAL A CA 1
ATOM 2092 C C . VAL A 1 264 ? -13.775 1.345 28.058 1.00 90.12 264 VAL A C 1
ATOM 2094 O O . VAL A 1 264 ? -12.643 1.692 27.756 1.00 90.12 264 VAL A O 1
ATOM 2097 N N . GLU A 1 265 ? -14.788 1.435 27.199 1.00 90.06 265 GLU A N 1
ATOM 2098 C CA . GLU A 1 265 ? -14.620 1.864 25.806 1.00 90.06 265 GLU A CA 1
ATOM 2099 C C . GLU A 1 265 ? -14.155 3.323 25.705 1.00 90.06 265 GLU A C 1
ATOM 2101 O O . GLU A 1 265 ? -13.351 3.635 24.837 1.00 90.06 265 GLU A O 1
ATOM 2106 N N . LYS A 1 266 ? -14.566 4.208 26.627 1.00 91.81 266 LYS A N 1
ATOM 2107 C CA . LYS A 1 266 ? -14.013 5.575 26.702 1.00 91.81 266 LYS A CA 1
ATOM 2108 C C . LYS A 1 266 ? -12.525 5.581 27.051 1.00 91.81 266 LYS A C 1
ATOM 2110 O O . LYS A 1 266 ? -11.781 6.385 26.502 1.00 91.81 266 LYS A O 1
ATOM 2115 N N . ILE A 1 267 ? -12.092 4.702 27.957 1.00 94.12 267 ILE A N 1
ATOM 2116 C CA . ILE A 1 267 ? -10.672 4.573 28.319 1.00 94.12 267 ILE A CA 1
ATOM 2117 C C . ILE A 1 267 ? -9.876 4.086 27.106 1.00 94.12 267 ILE A C 1
ATOM 2119 O O . ILE A 1 267 ? -8.850 4.676 26.782 1.00 94.12 267 ILE A O 1
ATOM 2123 N N . ILE A 1 268 ? -10.380 3.064 26.406 1.00 93.50 268 ILE A N 1
ATOM 2124 C CA . ILE A 1 268 ? -9.762 2.537 25.181 1.00 93.50 268 ILE A CA 1
ATOM 2125 C C . ILE A 1 268 ? -9.695 3.626 24.102 1.00 93.50 268 ILE A C 1
ATOM 2127 O O . ILE A 1 268 ? -8.652 3.798 23.483 1.00 93.50 268 ILE A O 1
ATOM 2131 N N . TRP A 1 269 ? -10.764 4.405 23.924 1.00 94.50 269 TRP A N 1
ATOM 2132 C CA . TRP A 1 269 ? -10.806 5.522 22.980 1.00 94.50 269 TRP A CA 1
ATOM 2133 C C . TRP A 1 269 ? -9.676 6.531 23.239 1.00 94.50 269 TRP A C 1
ATOM 2135 O O . TRP A 1 269 ? -8.880 6.805 22.341 1.00 94.50 269 TRP A O 1
ATOM 2145 N N . PHE A 1 270 ? -9.532 7.009 24.484 1.00 96.31 270 PHE A N 1
ATOM 2146 C CA . PHE A 1 270 ? -8.453 7.937 24.847 1.00 96.31 270 PHE A CA 1
ATOM 2147 C C . PHE A 1 270 ? -7.068 7.304 24.713 1.00 96.31 270 PHE A C 1
ATOM 2149 O O . PHE A 1 270 ? -6.151 7.964 24.232 1.00 96.31 270 PHE A O 1
ATOM 2156 N N . ALA A 1 271 ? -6.912 6.036 25.101 1.00 96.62 271 ALA A N 1
ATOM 2157 C CA . ALA A 1 271 ? -5.654 5.319 24.934 1.00 96.62 271 ALA A CA 1
ATOM 2158 C C . ALA A 1 271 ? -5.247 5.266 23.453 1.00 96.62 271 ALA A C 1
ATOM 2160 O O . ALA A 1 271 ? -4.143 5.682 23.115 1.00 96.62 271 ALA A O 1
ATOM 2161 N N . CYS A 1 272 ? -6.157 4.864 22.558 1.00 96.25 272 CYS A N 1
ATOM 2162 C CA . CYS A 1 272 ? -5.905 4.839 21.119 1.00 96.25 272 CYS A CA 1
ATOM 2163 C C . CYS A 1 272 ? -5.588 6.233 20.560 1.00 96.25 272 CYS A C 1
ATOM 2165 O O . CYS A 1 272 ? -4.683 6.351 19.738 1.00 96.25 272 CYS A O 1
ATOM 2167 N N . LEU A 1 273 ? -6.283 7.286 21.009 1.00 96.38 273 LEU A N 1
ATOM 2168 C CA . LEU A 1 273 ? -6.012 8.660 20.574 1.00 96.38 273 LEU A CA 1
ATOM 2169 C C . LEU A 1 273 ? -4.609 9.125 20.970 1.00 96.38 273 LEU A C 1
ATOM 2171 O O . LEU A 1 273 ? -3.885 9.683 20.145 1.00 96.38 273 LEU A O 1
ATOM 2175 N N . ILE A 1 274 ? -4.224 8.894 22.227 1.00 97.62 274 ILE A N 1
ATOM 2176 C CA . ILE A 1 274 ? -2.912 9.275 22.756 1.00 97.62 274 ILE A CA 1
ATOM 2177 C C . ILE A 1 274 ? -1.817 8.495 22.029 1.00 97.62 274 ILE A C 1
ATOM 2179 O O . ILE A 1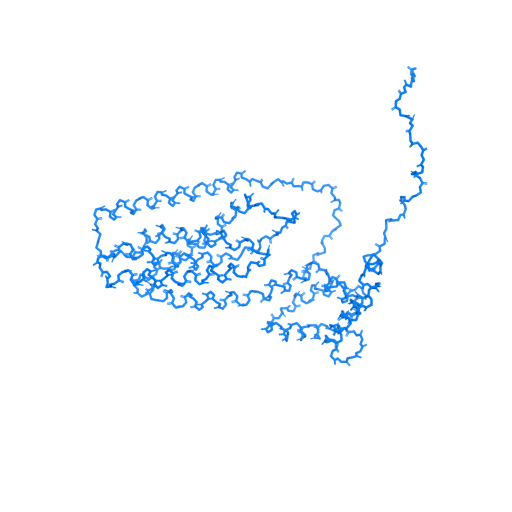 274 ? -0.861 9.100 21.553 1.00 97.62 274 ILE A O 1
ATOM 2183 N N . THR A 1 275 ? -1.975 7.176 21.882 1.00 97.00 275 THR A N 1
ATOM 2184 C CA . THR A 1 275 ? -1.015 6.332 21.159 1.00 97.00 275 THR A CA 1
ATOM 2185 C C . THR A 1 275 ? -0.864 6.774 19.707 1.00 97.00 275 THR A C 1
ATOM 2187 O O . THR A 1 275 ? 0.261 6.932 19.242 1.00 97.00 275 THR A O 1
ATOM 2190 N N . LEU A 1 276 ? -1.968 7.031 18.999 1.00 96.38 276 LEU A N 1
ATOM 2191 C CA . LEU A 1 276 ? -1.926 7.485 17.609 1.00 96.38 276 LEU A CA 1
ATOM 2192 C C . LEU A 1 276 ? -1.234 8.850 17.486 1.00 96.38 276 LEU A C 1
ATOM 2194 O O . LEU A 1 276 ? -0.368 9.026 16.634 1.00 96.38 276 LEU A O 1
ATOM 2198 N N . SER A 1 277 ? -1.569 9.792 18.369 1.00 96.38 277 SER A N 1
ATOM 2199 C CA . SER A 1 277 ? -0.976 11.135 18.372 1.00 96.38 277 SER A CA 1
ATOM 2200 C C . SER A 1 277 ? 0.527 11.088 18.659 1.00 96.38 277 SER A C 1
ATOM 2202 O O . SER A 1 277 ? 1.304 11.774 17.999 1.00 96.38 277 SER A O 1
ATOM 2204 N N . ALA A 1 278 ? 0.947 10.244 19.605 1.00 96.88 278 ALA A N 1
ATOM 2205 C CA . ALA A 1 278 ? 2.354 10.031 19.920 1.00 96.88 278 ALA A CA 1
ATOM 2206 C C . ALA A 1 278 ? 3.112 9.402 18.742 1.00 96.88 278 ALA A C 1
ATOM 2208 O O . ALA A 1 278 ? 4.191 9.877 18.402 1.00 96.88 278 ALA A O 1
ATOM 2209 N N . LEU A 1 279 ? 2.540 8.387 18.082 1.00 94.69 279 LEU A N 1
ATOM 2210 C CA . LEU A 1 279 ? 3.149 7.759 16.905 1.00 94.69 279 LEU A CA 1
ATOM 2211 C C . LEU A 1 279 ? 3.351 8.761 15.763 1.00 94.69 279 LEU A C 1
ATOM 2213 O O . LEU A 1 279 ? 4.451 8.849 15.223 1.00 94.69 279 LEU A O 1
ATOM 2217 N N . PHE A 1 280 ? 2.329 9.561 15.441 1.00 95.25 280 PHE A N 1
ATOM 2218 C CA . PHE A 1 280 ? 2.441 10.605 14.418 1.00 95.25 280 PHE A CA 1
ATOM 2219 C C . PHE A 1 280 ? 3.497 11.647 14.791 1.00 95.25 280 PHE A C 1
ATOM 2221 O O . PHE A 1 280 ? 4.336 11.983 13.962 1.00 95.25 280 PHE A O 1
ATOM 2228 N N . ALA A 1 281 ? 3.503 12.126 16.038 1.00 95.94 281 ALA A N 1
ATOM 2229 C CA . ALA A 1 281 ? 4.494 13.094 16.497 1.00 95.94 281 ALA A CA 1
ATOM 2230 C C . ALA A 1 281 ? 5.925 12.545 16.397 1.00 95.94 281 ALA A C 1
ATOM 2232 O O . ALA A 1 281 ? 6.815 13.244 15.911 1.00 95.94 281 ALA A O 1
ATOM 2233 N N . VAL A 1 282 ? 6.144 11.292 16.807 1.00 94.38 282 VAL A N 1
ATOM 2234 C CA . VAL A 1 282 ? 7.449 10.628 16.707 1.00 94.38 282 VAL A CA 1
ATOM 2235 C C . VAL A 1 282 ? 7.868 10.495 15.249 1.00 94.38 282 VAL A C 1
ATOM 2237 O O . VAL A 1 282 ? 8.967 10.919 14.912 1.00 94.38 282 VAL A O 1
ATOM 2240 N N . PHE A 1 283 ? 7.012 9.967 14.373 1.00 92.00 283 PHE A N 1
ATOM 2241 C CA . PHE A 1 283 ? 7.375 9.771 12.970 1.00 92.00 283 PHE A CA 1
ATOM 2242 C C . PHE A 1 283 ? 7.598 11.091 12.228 1.00 92.00 283 PHE A C 1
ATOM 2244 O O . PHE A 1 283 ? 8.584 11.198 11.511 1.00 92.00 283 PHE A O 1
ATOM 2251 N N . ILE A 1 284 ? 6.776 12.120 12.456 1.00 93.00 284 ILE A N 1
ATOM 2252 C CA . ILE A 1 284 ? 6.991 13.458 11.877 1.00 93.00 284 ILE A CA 1
ATOM 2253 C C . ILE A 1 284 ? 8.316 14.050 12.367 1.00 93.00 284 ILE A C 1
ATOM 2255 O O . ILE A 1 284 ? 9.079 14.602 11.579 1.00 93.00 284 ILE A O 1
ATOM 2259 N N . THR A 1 285 ? 8.618 13.923 13.663 1.00 92.38 285 THR A N 1
ATOM 2260 C CA . THR A 1 285 ? 9.879 14.433 14.223 1.00 92.38 285 THR A CA 1
ATOM 2261 C C . THR A 1 285 ? 11.073 13.693 13.633 1.00 92.38 285 THR A C 1
ATOM 2263 O O . THR A 1 285 ? 12.051 14.315 13.233 1.00 92.38 285 THR A O 1
ATOM 2266 N N . LEU A 1 286 ? 10.991 12.367 13.549 1.00 89.44 286 LEU A N 1
ATOM 2267 C CA . LEU A 1 286 ? 12.024 11.530 12.955 1.00 89.44 286 LEU A CA 1
ATOM 2268 C C . LEU A 1 286 ? 12.237 11.855 11.474 1.00 89.44 286 LEU A C 1
ATOM 2270 O O . LEU A 1 286 ? 13.380 11.961 11.046 1.00 89.44 286 LEU A O 1
ATOM 2274 N N . ASP A 1 287 ? 11.163 12.058 10.714 1.00 86.62 287 ASP A N 1
ATOM 2275 C CA . ASP A 1 287 ? 11.224 12.452 9.306 1.00 86.62 287 ASP A CA 1
ATOM 2276 C C . ASP A 1 287 ? 11.869 13.832 9.115 1.00 86.62 287 ASP A C 1
ATOM 2278 O O . ASP A 1 287 ? 12.720 13.998 8.247 1.00 86.62 287 ASP A O 1
ATOM 2282 N N . ALA A 1 288 ? 11.566 14.792 9.993 1.00 87.81 288 ALA A N 1
ATOM 2283 C CA . ALA A 1 288 ? 12.170 16.123 9.957 1.00 87.81 288 ALA A CA 1
ATOM 2284 C C . ALA A 1 288 ? 13.649 16.148 10.396 1.00 87.81 288 ALA A C 1
ATOM 2286 O O . ALA A 1 288 ? 14.436 16.953 9.890 1.00 87.81 288 ALA A O 1
ATOM 2287 N N . VAL A 1 289 ? 14.031 15.312 11.369 1.00 87.06 289 VAL A N 1
ATOM 2288 C CA . VAL A 1 289 ? 15.386 15.288 11.950 1.00 87.06 289 VAL A CA 1
ATOM 2289 C C . VAL A 1 289 ? 16.354 14.468 11.102 1.00 87.06 289 VAL A C 1
ATOM 2291 O O . VAL A 1 289 ? 17.518 14.850 10.969 1.00 87.06 289 VAL A O 1
ATOM 2294 N N . MET A 1 290 ? 15.892 13.366 10.507 1.00 79.25 290 MET A N 1
ATOM 2295 C CA . MET A 1 290 ? 16.691 12.546 9.599 1.00 79.25 290 MET A CA 1
ATOM 2296 C C . MET A 1 290 ? 16.822 13.233 8.234 1.00 79.25 290 MET A C 1
ATOM 2298 O O . MET A 1 290 ? 16.228 12.816 7.244 1.00 79.25 290 MET A O 1
ATOM 2302 N N . LYS A 1 291 ? 17.612 14.312 8.175 1.00 60.81 291 LYS A N 1
ATOM 2303 C CA . LYS A 1 291 ? 18.016 14.925 6.907 1.00 60.81 291 LYS A CA 1
ATOM 2304 C C . LYS A 1 291 ? 18.820 13.915 6.093 1.00 60.81 291 LYS A C 1
ATOM 2306 O O . LYS A 1 291 ? 19.745 13.296 6.616 1.00 60.81 291 LYS A O 1
ATOM 2311 N N . VAL A 1 292 ? 18.484 13.804 4.810 1.00 57.31 292 VAL A N 1
ATOM 2312 C CA . VAL A 1 292 ? 19.293 13.108 3.803 1.00 57.31 292 VAL A CA 1
ATOM 2313 C C . VAL A 1 292 ? 20.735 13.613 3.937 1.00 57.31 292 VAL A C 1
ATOM 2315 O O . VAL A 1 292 ? 20.931 14.832 3.857 1.00 57.31 292 VAL A O 1
ATOM 2318 N N . PRO A 1 293 ? 21.747 12.755 4.174 1.00 45.12 293 PRO A N 1
ATOM 2319 C CA . PRO A 1 293 ? 23.118 13.177 3.962 1.00 45.12 293 PRO A CA 1
ATOM 2320 C C . PRO A 1 293 ? 23.207 13.581 2.494 1.00 45.12 293 PRO A C 1
ATOM 2322 O O . PRO A 1 293 ? 23.030 12.756 1.601 1.00 45.12 293 PRO A O 1
ATOM 2325 N N . TYR A 1 294 ? 23.385 14.878 2.254 1.00 36.28 294 TYR A N 1
ATOM 2326 C CA . TYR A 1 294 ? 23.663 15.395 0.928 1.00 36.28 294 TYR A CA 1
ATOM 2327 C C . TYR A 1 294 ? 24.963 14.719 0.497 1.00 36.28 294 TYR A C 1
ATOM 2329 O O . TYR A 1 294 ? 26.034 15.053 1.003 1.00 36.28 294 TYR A O 1
ATOM 2337 N N . ILE A 1 295 ? 24.873 13.705 -0.361 1.00 40.62 295 ILE A N 1
ATOM 2338 C CA . ILE A 1 295 ? 26.050 13.230 -1.067 1.00 40.62 295 ILE A CA 1
ATOM 2339 C C . ILE A 1 295 ? 26.381 14.375 -2.023 1.00 40.62 295 ILE A C 1
ATOM 2341 O O . ILE A 1 295 ? 25.754 14.522 -3.072 1.00 40.62 295 ILE A O 1
ATOM 2345 N N . GLU A 1 296 ? 27.313 15.246 -1.627 1.00 34.19 296 GLU A N 1
ATOM 2346 C CA . GLU A 1 296 ? 28.042 16.080 -2.578 1.00 34.19 296 GLU A CA 1
ATOM 2347 C C . GLU A 1 296 ? 28.796 15.123 -3.503 1.00 34.19 296 GLU A C 1
ATOM 2349 O O . GLU A 1 296 ? 29.952 14.767 -3.278 1.00 34.19 296 GLU A O 1
ATOM 2354 N N . ASN A 1 297 ? 28.118 14.666 -4.553 1.00 36.25 297 ASN A N 1
ATOM 2355 C CA . ASN A 1 297 ? 28.794 14.119 -5.708 1.00 36.25 297 ASN A CA 1
ATOM 2356 C C . ASN A 1 297 ? 29.562 15.281 -6.343 1.00 36.25 297 ASN A C 1
ATOM 2358 O O . ASN A 1 297 ? 29.050 15.978 -7.216 1.00 36.25 297 ASN A O 1
ATOM 2362 N N . ASN A 1 298 ? 30.818 15.460 -5.933 1.00 37.03 298 ASN A N 1
ATOM 2363 C CA . ASN A 1 298 ? 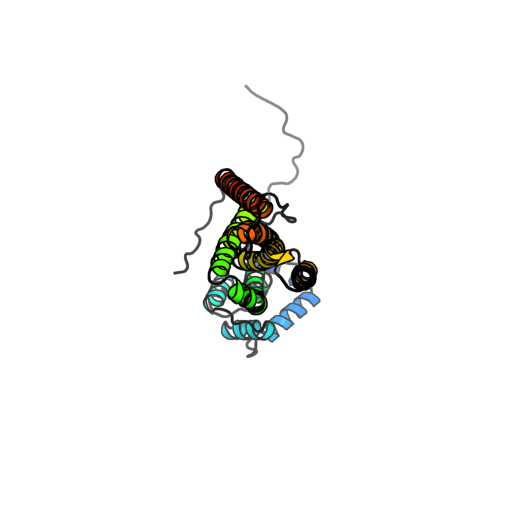31.856 16.109 -6.735 1.00 37.03 298 ASN A CA 1
ATOM 2364 C C . ASN A 1 298 ? 32.208 15.226 -7.947 1.00 37.03 298 ASN A C 1
ATOM 2366 O O . ASN A 1 298 ? 33.365 14.903 -8.200 1.00 37.03 298 ASN A O 1
ATOM 2370 N N . ALA A 1 299 ? 31.190 14.826 -8.700 1.00 39.03 299 ALA A N 1
ATOM 2371 C CA . ALA A 1 299 ? 31.314 14.284 -10.031 1.00 39.03 299 ALA A CA 1
ATOM 2372 C C . ALA A 1 299 ? 30.599 15.281 -10.935 1.00 39.03 299 ALA A C 1
ATOM 2374 O O . ALA A 1 299 ? 29.395 15.484 -10.830 1.00 39.03 299 ALA A O 1
ATOM 2375 N N . THR A 1 300 ? 31.371 15.954 -11.775 1.00 40.78 300 THR A N 1
ATOM 2376 C CA . THR A 1 300 ? 30.929 16.704 -12.949 1.00 40.78 300 THR A CA 1
ATOM 2377 C C . THR A 1 300 ? 29.816 15.957 -13.692 1.00 40.78 300 THR A C 1
ATOM 2379 O O . THR A 1 300 ? 30.086 15.072 -14.500 1.00 40.78 300 THR A O 1
ATOM 2382 N N . ILE A 1 301 ? 28.558 16.302 -13.405 1.00 36.19 301 ILE A N 1
ATOM 2383 C CA . ILE A 1 301 ? 27.383 15.813 -14.126 1.00 36.19 301 ILE A CA 1
ATOM 2384 C C . ILE A 1 301 ? 27.306 16.601 -15.432 1.00 36.19 301 ILE A C 1
ATOM 2386 O O . ILE A 1 301 ? 27.012 17.798 -15.446 1.00 36.19 301 ILE A O 1
ATOM 2390 N N . ALA A 1 302 ? 27.587 15.912 -16.536 1.00 37.44 302 ALA A N 1
ATOM 2391 C CA . ALA A 1 302 ? 27.117 16.314 -17.850 1.00 37.44 302 ALA A CA 1
ATOM 2392 C C . ALA A 1 302 ? 25.591 16.503 -17.790 1.00 37.44 302 ALA A C 1
ATOM 2394 O O . ALA A 1 302 ? 24.874 15.659 -17.257 1.00 37.44 302 ALA A O 1
ATOM 2395 N N . ASN A 1 303 ? 25.130 17.650 -18.290 1.00 29.47 303 ASN A N 1
ATOM 2396 C CA . ASN A 1 303 ? 23.744 18.118 -18.268 1.00 29.47 303 ASN A CA 1
ATOM 2397 C C . ASN A 1 303 ? 22.692 17.007 -18.467 1.00 29.47 303 ASN A C 1
ATOM 2399 O O . ASN A 1 303 ? 22.738 16.320 -19.489 1.00 29.47 303 ASN A O 1
ATOM 2403 N N . PRO A 1 304 ? 21.663 16.908 -17.603 1.00 35.22 304 PRO A N 1
ATOM 2404 C CA . PRO A 1 304 ? 20.456 16.179 -17.952 1.00 35.22 304 PRO A CA 1
ATOM 2405 C C . PRO A 1 304 ? 19.730 16.943 -19.067 1.00 35.22 304 PRO A C 1
ATOM 2407 O O . PRO A 1 304 ? 19.320 18.096 -18.895 1.00 35.22 304 PRO A O 1
ATOM 2410 N N . VAL A 1 305 ? 19.592 16.306 -20.229 1.00 32.19 305 VAL A N 1
ATOM 2411 C CA . VAL A 1 305 ? 18.755 16.797 -21.326 1.00 32.19 305 VAL A CA 1
ATOM 2412 C C . VAL A 1 305 ? 17.315 16.861 -20.817 1.00 32.19 305 VAL A C 1
ATOM 2414 O O . VAL A 1 305 ? 16.704 15.845 -20.495 1.00 32.19 305 VAL A O 1
ATOM 2417 N N . LYS A 1 306 ? 16.781 18.079 -20.702 1.00 30.36 306 LYS A N 1
ATOM 2418 C CA . LYS A 1 306 ? 15.363 18.324 -20.432 1.00 30.36 306 LYS A CA 1
ATOM 2419 C C . LYS A 1 306 ? 14.558 17.876 -21.650 1.00 30.36 306 LYS A C 1
ATOM 2421 O O . LYS A 1 306 ? 14.687 18.487 -22.708 1.00 30.36 306 LYS A O 1
ATOM 2426 N N . CYS A 1 307 ? 13.727 16.850 -21.493 1.00 28.05 307 CYS A N 1
ATOM 2427 C CA . CYS A 1 307 ? 12.620 16.613 -22.414 1.00 28.05 307 CYS A CA 1
ATOM 2428 C C . CYS A 1 307 ? 11.522 17.644 -22.114 1.00 28.05 307 CYS A C 1
ATOM 2430 O O . CYS A 1 307 ? 11.113 17.793 -20.959 1.00 28.05 307 CYS A O 1
ATOM 2432 N N . HIS A 1 308 ? 11.128 18.388 -23.146 1.00 33.22 308 HIS A N 1
ATOM 2433 C CA . HIS A 1 308 ? 9.996 19.311 -23.166 1.00 33.22 308 HIS A CA 1
ATOM 2434 C C . HIS A 1 308 ? 8.839 18.676 -23.925 1.00 33.22 308 HIS A C 1
ATOM 2436 O O . HIS A 1 308 ? 9.131 17.984 -24.924 1.00 33.22 308 HIS A O 1
#

Foldseek 3Di:
DDDDDDDDDDPDDDDPDPPPPDDDPLVVVVVDPQVVDPVSVVVLVVVVVQLCPVPPQKHALVSVQVSLCVVLVFHDDSVVSVVLCVVQVPVNPRIAHSSSSVCQVPDPVNVVVSVVRSPPVVVVVVLVVLCVVQVVVQCVQFPCLLVVLLVQQLVQLVLQLLQCVVVDPPPPPDPPPQPQPSNVSSSLLSLLLQVLVCVLCVVVDDPSVVSCVVSVVVVVVVVVVVVVVPPVRHPSVPRSSVRSNLSSNLVSLQRGDRPDDDPVSVVSNVVSVVVVVVSVVVSVVSSVVPDDPPPPPPPPDDDDDDDD

Secondary structure (DSSP, 8-state):
-----S--S--SS-SS-TT-----HHHHHHTSTTTS-HHHHHHHHHHHHHH-SS-SSSEEHHHHHHHHHHHH--PPPHHHHHHHHHHH-SS-SSEE-HHHHHHHHH-HHHHHHHHHHHHHHHHHHHHHHHHHHHHHHHHHHHTTHHHHHHHHHHHHHHHHHHHHHTTS--TTS--------THHHHHHHHHHHHHHHHHHTTTTSSSHHHHHHHHHHHHHHHHHHHHHT--TT-THHHHHHHHHHHHHHHHHHHHS--SS--HHHHHHHHHHHHHHHHHHHHHHHHHHHS--------S---------

Radius of gyration: 27.82 Å; chains: 1; bounding box: 94×41×72 Å

Organism: NCBI:txid50390